Protein AF-A0A8E2ALT9-F1 (afdb_monomer_lite)

Structure (mmCIF, N/CA/C/O backbone):
data_AF-A0A8E2ALT9-F1
#
_entry.id   AF-A0A8E2ALT9-F1
#
loop_
_atom_site.group_PDB
_atom_site.id
_atom_site.type_symbol
_atom_site.label_atom_id
_atom_site.label_alt_id
_atom_site.label_comp_id
_atom_site.label_asym_id
_atom_site.label_entity_id
_atom_site.label_seq_id
_atom_site.pdbx_PDB_ins_code
_atom_site.Cartn_x
_atom_site.Cartn_y
_atom_site.Cartn_z
_atom_site.occupancy
_atom_site.B_iso_or_equiv
_atom_site.auth_seq_id
_atom_site.auth_comp_id
_atom_site.auth_asym_id
_atom_site.auth_atom_id
_atom_site.pdbx_PDB_model_num
ATOM 1 N N . MET A 1 1 ? 56.151 43.108 4.280 1.00 41.22 1 MET A N 1
ATOM 2 C CA . MET A 1 1 ? 55.217 43.007 3.140 1.00 41.22 1 MET A CA 1
ATOM 3 C C . MET A 1 1 ? 54.157 41.984 3.507 1.00 41.22 1 MET A C 1
ATOM 5 O O . MET A 1 1 ? 54.430 40.795 3.450 1.00 41.22 1 MET A O 1
ATOM 9 N N . ALA A 1 2 ? 53.009 42.447 3.998 1.00 33.00 2 ALA A N 1
ATOM 10 C CA . ALA A 1 2 ? 51.859 41.609 4.321 1.00 33.00 2 ALA A CA 1
ATOM 11 C C . ALA A 1 2 ? 50.800 41.861 3.244 1.00 33.00 2 ALA A C 1
ATOM 13 O O . ALA A 1 2 ? 50.409 43.010 3.044 1.00 33.00 2 ALA A O 1
ATOM 14 N N . ALA A 1 3 ? 50.402 40.817 2.519 1.00 34.47 3 ALA A N 1
ATOM 15 C CA . ALA A 1 3 ? 49.336 40.884 1.529 1.00 34.47 3 ALA A CA 1
ATOM 16 C C . ALA A 1 3 ? 48.044 40.353 2.160 1.00 34.47 3 ALA A C 1
ATOM 18 O O . ALA A 1 3 ? 47.955 39.197 2.569 1.00 34.47 3 ALA A O 1
ATOM 19 N N . SER A 1 4 ? 47.076 41.251 2.275 1.00 32.56 4 SER A N 1
ATOM 20 C CA . SER A 1 4 ? 45.709 41.055 2.738 1.00 32.56 4 SER A CA 1
ATOM 21 C C . SER A 1 4 ? 44.858 40.382 1.655 1.00 32.56 4 SER A C 1
ATOM 23 O O . SER A 1 4 ? 44.868 40.795 0.498 1.00 32.56 4 SER A O 1
ATOM 25 N N . VAL A 1 5 ? 44.090 39.360 2.039 1.00 36.91 5 VAL A N 1
ATOM 26 C CA . VAL A 1 5 ? 43.057 38.727 1.201 1.00 36.91 5 VAL A CA 1
ATOM 27 C C . VAL A 1 5 ? 41.689 39.272 1.640 1.00 36.91 5 VAL A C 1
ATOM 29 O O . VAL A 1 5 ? 41.443 39.330 2.847 1.00 36.91 5 VAL A O 1
ATOM 32 N N . PRO A 1 6 ? 40.802 39.702 0.723 1.00 35.81 6 PRO A N 1
ATOM 33 C CA . PRO A 1 6 ? 39.544 40.336 1.095 1.00 35.81 6 PRO A CA 1
ATOM 34 C C . PRO A 1 6 ? 38.447 39.310 1.417 1.00 35.81 6 PRO A C 1
ATOM 36 O O . PRO A 1 6 ? 38.272 38.306 0.729 1.00 35.81 6 PRO A O 1
ATOM 39 N N . HIS A 1 7 ? 37.677 39.617 2.461 1.00 33.03 7 HIS A N 1
ATOM 40 C CA . HIS A 1 7 ? 36.415 38.972 2.819 1.00 33.03 7 HIS A CA 1
ATOM 41 C C . HIS A 1 7 ? 35.358 39.285 1.743 1.00 33.03 7 HIS A C 1
ATOM 43 O O . HIS A 1 7 ? 35.029 40.454 1.548 1.00 33.03 7 HIS A O 1
ATOM 49 N N . SER A 1 8 ? 34.791 38.276 1.068 1.00 34.56 8 SER A N 1
ATOM 50 C CA . SER A 1 8 ? 33.549 38.460 0.301 1.00 34.56 8 SER A CA 1
ATOM 51 C C . SER A 1 8 ? 32.354 38.038 1.151 1.00 34.56 8 SER A C 1
ATOM 53 O O . SER A 1 8 ? 32.210 36.865 1.501 1.00 34.56 8 SER A O 1
ATOM 55 N N . SER A 1 9 ? 31.503 39.001 1.479 1.00 31.52 9 SER A N 1
ATOM 56 C CA . SER A 1 9 ? 30.209 38.798 2.121 1.00 31.52 9 SER A CA 1
ATOM 57 C C . SER A 1 9 ? 29.282 38.003 1.196 1.00 31.52 9 SER A C 1
ATOM 59 O O . SER A 1 9 ? 29.008 38.429 0.077 1.00 31.52 9 SER A O 1
ATOM 61 N N . LEU A 1 10 ? 28.794 36.849 1.652 1.00 32.94 10 LEU A N 1
ATOM 62 C CA . LEU A 1 10 ? 27.664 36.167 1.024 1.00 32.94 10 LEU A CA 1
ATOM 63 C C . LEU A 1 10 ? 26.382 36.875 1.476 1.00 32.94 10 LEU A C 1
ATOM 65 O O . LEU A 1 10 ? 25.996 36.776 2.640 1.00 32.94 10 LEU A O 1
ATOM 69 N N . GLU A 1 11 ? 25.737 37.604 0.567 1.00 32.81 11 GLU A N 1
ATOM 70 C CA . GLU A 1 11 ? 24.374 38.093 0.774 1.00 32.81 11 GLU A CA 1
ATOM 71 C C . GLU A 1 11 ? 23.409 36.904 0.874 1.00 32.81 11 GLU A C 1
ATOM 73 O O . GLU A 1 11 ? 23.300 36.067 -0.027 1.00 32.81 11 GLU A O 1
ATOM 78 N N . VAL A 1 12 ? 22.696 36.833 1.996 1.00 30.42 12 VAL A N 1
ATOM 79 C CA . VAL A 1 12 ? 21.593 35.900 2.215 1.00 30.42 12 VAL A CA 1
ATOM 80 C C . VAL A 1 12 ? 20.399 36.400 1.402 1.00 30.42 12 VAL A C 1
ATOM 82 O O . VAL A 1 12 ? 19.736 37.361 1.782 1.00 30.42 12 VAL A O 1
ATOM 85 N N . SER A 1 13 ? 20.124 35.757 0.266 1.00 33.97 13 SER A N 1
ATOM 86 C CA . SER A 1 13 ? 18.891 35.988 -0.492 1.00 33.97 13 SER A CA 1
ATOM 87 C C . SER A 1 13 ? 17.705 35.444 0.310 1.00 33.97 13 SER A C 1
ATOM 89 O O . SER A 1 13 ? 17.572 34.235 0.513 1.00 33.97 13 SER A O 1
ATOM 91 N N . SER A 1 14 ? 16.870 36.350 0.816 1.00 32.69 14 SER A N 1
ATOM 92 C CA . SER A 1 14 ? 15.629 36.039 1.514 1.00 32.69 14 SER A CA 1
ATOM 93 C C . SER A 1 14 ? 14.589 35.504 0.526 1.00 32.69 14 SER A C 1
ATOM 95 O O . SER A 1 14 ? 14.186 36.180 -0.419 1.00 32.69 14 SER A O 1
ATOM 97 N N . TYR A 1 15 ? 14.125 34.274 0.745 1.00 31.22 15 TYR A N 1
ATOM 98 C CA . TYR A 1 15 ? 12.930 33.771 0.074 1.00 31.22 15 TYR A CA 1
ATOM 99 C C . TYR A 1 15 ? 11.707 34.431 0.718 1.00 31.22 15 TYR A C 1
ATOM 101 O O . TYR A 1 15 ? 11.408 34.187 1.886 1.00 31.22 15 TYR A O 1
ATOM 109 N N . ALA A 1 16 ? 11.020 35.294 -0.029 1.00 41.22 16 ALA A N 1
ATOM 110 C CA . ALA A 1 16 ? 9.746 35.862 0.392 1.00 41.22 16 ALA A CA 1
ATOM 111 C C . ALA A 1 16 ? 8.649 34.780 0.376 1.00 41.22 16 ALA A C 1
ATOM 113 O O . ALA A 1 16 ? 8.494 34.055 -0.609 1.00 41.22 16 ALA A O 1
ATOM 114 N N . SER A 1 17 ? 7.888 34.679 1.467 1.00 38.38 17 SER A N 1
ATOM 115 C CA . SER A 1 17 ? 6.717 33.800 1.572 1.00 38.38 17 SER A CA 1
ATOM 116 C C . SER A 1 17 ? 5.553 34.312 0.709 1.00 38.38 17 SER A C 1
ATOM 118 O O . SER A 1 17 ? 5.355 35.527 0.629 1.00 38.38 17 SER A O 1
ATOM 120 N N . PRO A 1 18 ? 4.751 33.424 0.090 1.00 40.41 18 PRO A N 1
ATOM 121 C CA . PRO A 1 18 ? 3.600 33.828 -0.713 1.00 40.41 18 PRO A CA 1
ATOM 122 C C . PRO A 1 18 ? 2.417 34.302 0.162 1.00 40.41 18 PRO A C 1
ATOM 124 O O . PRO A 1 18 ? 2.274 33.842 1.299 1.00 40.41 18 PRO A O 1
ATOM 127 N N . PRO A 1 19 ? 1.554 35.206 -0.345 1.00 47.12 19 PRO A N 1
ATOM 128 C CA . PRO A 1 19 ? 0.386 35.699 0.385 1.00 47.12 19 PRO A CA 1
ATOM 129 C C . PRO A 1 19 ? -0.727 34.644 0.509 1.00 47.12 19 PRO A C 1
ATOM 131 O O . PRO A 1 19 ? -0.869 33.747 -0.319 1.00 47.12 19 PRO A O 1
ATOM 134 N N . ALA A 1 20 ? -1.528 34.773 1.571 1.00 45.31 20 ALA A N 1
ATOM 135 C CA . ALA A 1 20 ? -2.341 33.709 2.170 1.00 45.31 20 ALA A CA 1
ATOM 136 C C . ALA A 1 20 ? -3.634 33.295 1.434 1.00 45.31 20 ALA A C 1
ATOM 138 O O . ALA A 1 20 ? -4.414 32.525 1.987 1.00 45.31 20 ALA A O 1
ATOM 139 N N . THR A 1 21 ? -3.878 33.735 0.202 1.00 52.97 21 THR A N 1
ATOM 140 C CA . THR A 1 21 ? -5.089 33.345 -0.540 1.00 52.97 21 THR A CA 1
ATOM 141 C C . THR A 1 21 ? -4.842 33.447 -2.037 1.00 52.97 21 THR A C 1
ATOM 143 O O . THR A 1 21 ? -4.893 34.540 -2.593 1.00 52.97 21 THR A O 1
ATOM 146 N N . LEU A 1 22 ? -4.585 32.305 -2.677 1.00 45.16 22 LEU A N 1
ATOM 147 C CA . LEU A 1 22 ? -4.584 32.152 -4.132 1.00 45.16 22 LEU A CA 1
ATOM 148 C C . LEU A 1 22 ? -5.633 31.111 -4.509 1.00 45.16 22 LEU A C 1
ATOM 150 O O . LEU A 1 22 ? -5.756 30.071 -3.857 1.00 45.16 22 LEU A O 1
ATOM 154 N N . THR A 1 23 ? -6.396 31.393 -5.557 1.00 48.31 23 THR A N 1
ATOM 155 C CA . THR A 1 23 ? -7.348 30.432 -6.114 1.00 48.31 23 THR A CA 1
ATOM 156 C C . THR A 1 23 ? -6.614 29.335 -6.896 1.00 48.31 23 THR A C 1
ATOM 158 O O . THR A 1 23 ? -5.457 29.491 -7.292 1.00 48.31 23 THR A O 1
ATOM 161 N N . HIS A 1 24 ? -7.288 28.206 -7.150 1.00 42.25 24 HIS A N 1
ATOM 162 C CA . HIS A 1 24 ? -6.704 27.029 -7.817 1.00 42.25 24 HIS A CA 1
ATOM 163 C C . HIS A 1 24 ? -6.061 27.327 -9.189 1.00 42.25 24 HIS A C 1
ATOM 165 O O . HIS A 1 24 ? -5.172 26.586 -9.607 1.00 42.25 24 HIS A O 1
ATOM 171 N N . SER A 1 25 ? -6.478 28.400 -9.875 1.00 44.06 25 SER A N 1
ATOM 172 C CA . SER A 1 25 ? -5.899 28.822 -11.161 1.00 44.06 25 SER A CA 1
ATOM 173 C C . SER A 1 25 ? -4.620 29.660 -11.010 1.00 44.06 25 SER A C 1
ATOM 175 O O . SER A 1 25 ? -3.673 29.475 -11.770 1.00 44.06 25 SER A O 1
ATOM 177 N N . GLU A 1 26 ? -4.526 30.490 -9.969 1.00 42.84 26 GLU A N 1
ATOM 178 C CA . GLU A 1 26 ? -3.374 31.374 -9.727 1.00 42.84 26 GLU A CA 1
ATOM 179 C C . GLU A 1 26 ? -2.189 30.613 -9.102 1.00 42.84 26 GLU A C 1
ATOM 181 O O . GLU A 1 26 ? -1.024 30.940 -9.335 1.00 42.84 26 GLU A O 1
ATOM 186 N N . ALA A 1 27 ? -2.466 29.527 -8.368 1.00 47.12 27 ALA A N 1
ATOM 187 C CA . ALA A 1 27 ? -1.440 28.620 -7.848 1.00 47.12 27 ALA A CA 1
ATOM 188 C C . ALA A 1 27 ? -0.663 27.899 -8.969 1.00 47.12 27 ALA A C 1
ATOM 190 O O . ALA A 1 27 ? 0.536 27.636 -8.830 1.00 47.12 27 ALA A O 1
ATOM 191 N N . ALA A 1 28 ? -1.325 27.612 -10.096 1.00 45.47 28 ALA A N 1
ATOM 192 C CA . ALA A 1 28 ? -0.692 26.999 -11.259 1.00 45.47 28 ALA A CA 1
ATOM 193 C C . ALA A 1 28 ? 0.262 27.978 -11.962 1.00 45.47 28 ALA A C 1
ATOM 195 O O . ALA A 1 28 ? 1.351 27.589 -12.382 1.00 45.47 28 ALA A O 1
ATOM 196 N N . GLU A 1 29 ? -0.094 29.261 -12.026 1.00 41.78 29 GLU A N 1
ATOM 197 C CA . GLU A 1 29 ? 0.724 30.291 -12.672 1.00 41.78 29 GLU A CA 1
ATOM 198 C C . GLU A 1 29 ? 1.967 30.656 -11.832 1.00 41.78 29 GLU A C 1
ATOM 200 O O . GLU A 1 29 ? 3.070 30.804 -12.368 1.00 41.78 29 GLU A O 1
ATOM 205 N N . TYR A 1 30 ? 1.852 30.660 -10.496 1.00 44.12 30 TYR A N 1
ATOM 206 C CA . TYR A 1 30 ? 2.996 30.854 -9.590 1.00 44.12 30 TYR A CA 1
ATOM 207 C C . TYR A 1 30 ? 4.016 29.697 -9.652 1.00 44.12 30 TYR A C 1
ATOM 209 O O . TYR A 1 30 ? 5.235 29.908 -9.584 1.00 44.12 30 TYR A O 1
ATOM 217 N N . ALA A 1 31 ? 3.542 28.462 -9.847 1.00 41.78 31 ALA A N 1
ATOM 218 C CA . ALA A 1 31 ? 4.396 27.287 -10.046 1.00 41.78 31 ALA A CA 1
ATOM 219 C C . ALA A 1 31 ? 5.164 27.328 -11.383 1.00 41.78 31 ALA A C 1
ATOM 221 O O . ALA A 1 31 ? 6.274 26.798 -11.482 1.00 41.78 31 ALA A O 1
ATOM 222 N N . VAL A 1 32 ? 4.611 27.997 -12.401 1.00 44.94 32 VAL A N 1
ATOM 223 C CA . VAL A 1 32 ? 5.282 28.222 -13.691 1.00 44.94 32 VAL A CA 1
ATOM 224 C C . VAL A 1 32 ? 6.322 29.342 -13.579 1.00 44.94 32 VAL A C 1
ATOM 226 O O . VAL A 1 32 ? 7.428 29.205 -14.105 1.00 44.94 32 VAL A O 1
ATOM 229 N N . TYR A 1 33 ? 6.020 30.423 -12.851 1.00 34.41 33 TYR A N 1
ATOM 230 C CA . TYR A 1 33 ? 6.918 31.580 -12.739 1.00 34.41 33 TYR A CA 1
ATOM 231 C C . TYR A 1 33 ? 8.142 31.321 -11.840 1.00 34.41 33 TYR A C 1
ATOM 233 O O . TYR A 1 33 ? 9.240 31.804 -12.126 1.00 34.41 33 TYR A O 1
ATOM 241 N N . SER A 1 34 ? 7.996 30.502 -10.792 1.00 38.69 34 SER A N 1
ATOM 242 C CA . SER A 1 34 ? 9.096 30.151 -9.873 1.00 38.69 34 SER A CA 1
ATOM 243 C C . SER A 1 34 ? 10.101 29.137 -10.448 1.00 38.69 34 SER A C 1
ATOM 245 O O . SER A 1 34 ? 11.205 28.997 -9.923 1.00 38.69 34 SER A O 1
ATOM 247 N N . ASN A 1 35 ? 9.779 28.494 -11.578 1.00 40.34 35 ASN A N 1
ATOM 248 C CA . ASN A 1 35 ? 10.607 27.478 -12.237 1.00 40.34 35 ASN A CA 1
ATOM 249 C C . ASN A 1 35 ? 11.425 28.005 -13.431 1.00 40.34 35 ASN A C 1
ATOM 251 O O . ASN A 1 35 ? 11.724 27.271 -14.379 1.00 40.34 35 ASN A O 1
ATOM 255 N N . ARG A 1 36 ? 11.880 29.265 -13.389 1.00 37.91 36 ARG A N 1
ATOM 256 C CA . ARG A 1 36 ? 12.958 29.726 -14.283 1.00 37.91 36 ARG A CA 1
ATOM 257 C C . ARG A 1 36 ? 14.291 29.107 -13.856 1.00 37.91 36 ARG A C 1
ATOM 259 O O . ARG A 1 36 ? 15.108 29.704 -13.161 1.00 37.91 36 ARG A O 1
ATOM 266 N N . SER A 1 37 ? 14.491 27.871 -14.298 1.00 41.62 37 SER A N 1
ATOM 267 C CA . SER A 1 37 ? 15.721 27.108 -14.131 1.00 41.62 37 SER A CA 1
ATOM 268 C C . SER A 1 37 ? 16.910 27.862 -14.740 1.00 41.62 37 SER A C 1
ATOM 270 O O . SER A 1 37 ? 16.873 28.290 -15.897 1.00 41.62 37 SER A O 1
ATOM 272 N N . ARG A 1 38 ? 17.988 28.021 -13.962 1.00 43.88 38 ARG A N 1
ATOM 273 C CA . ARG A 1 38 ? 19.289 28.475 -14.471 1.00 43.88 38 ARG A CA 1
ATOM 274 C C . ARG A 1 38 ? 19.736 27.502 -15.566 1.00 43.88 38 ARG A C 1
ATOM 276 O O . ARG A 1 38 ? 19.905 26.313 -15.298 1.00 43.88 38 ARG A O 1
ATOM 283 N N . LYS A 1 39 ? 19.929 28.000 -16.794 1.00 37.50 39 LYS A N 1
ATOM 284 C CA . LYS A 1 39 ? 20.471 27.221 -17.919 1.00 37.50 39 LYS A CA 1
ATOM 285 C C . LYS A 1 39 ? 21.798 26.579 -17.493 1.00 37.50 39 LYS A C 1
ATOM 287 O O . LYS A 1 39 ? 22.777 27.285 -17.265 1.00 37.50 39 LYS A O 1
ATOM 292 N N . ARG A 1 40 ? 21.827 25.248 -17.371 1.00 42.72 40 ARG A N 1
ATOM 293 C CA . ARG A 1 40 ? 23.075 24.485 -17.218 1.00 42.72 40 ARG A CA 1
ATOM 294 C C . ARG A 1 40 ? 23.895 24.591 -18.514 1.00 42.72 40 ARG A C 1
ATOM 296 O O . ARG A 1 40 ? 23.287 24.576 -19.588 1.00 42.72 40 ARG A O 1
ATOM 303 N N . PRO A 1 41 ? 25.237 24.684 -18.449 1.00 35.59 41 PRO A N 1
ATOM 304 C CA . PRO A 1 41 ? 26.068 24.663 -19.645 1.00 35.59 41 PRO A CA 1
ATOM 305 C C . PRO A 1 41 ? 25.859 23.349 -20.399 1.00 35.59 41 PRO A C 1
ATOM 307 O O . PRO A 1 41 ? 25.776 22.280 -19.792 1.00 35.59 41 PRO A O 1
ATOM 310 N N . ARG A 1 42 ? 25.749 23.446 -21.724 1.00 40.41 42 ARG A N 1
ATOM 311 C CA . ARG A 1 42 ? 25.628 22.315 -22.645 1.00 40.41 42 ARG A CA 1
ATOM 312 C C . ARG A 1 42 ? 26.886 21.451 -22.521 1.00 40.41 42 ARG A C 1
ATOM 314 O O . ARG A 1 42 ? 27.962 21.907 -22.885 1.00 40.41 42 ARG A O 1
ATOM 321 N N . SER A 1 43 ? 26.756 20.234 -21.995 1.00 44.47 43 SER A N 1
ATOM 322 C CA . SER A 1 43 ? 27.836 19.246 -22.029 1.00 44.47 43 SER A CA 1
ATOM 323 C C . SER A 1 43 ? 28.092 18.833 -23.477 1.00 44.47 43 SER A C 1
ATOM 325 O O . SER A 1 43 ? 27.141 18.559 -24.215 1.00 44.47 43 SER A O 1
ATOM 327 N N . GLU A 1 44 ? 29.362 18.820 -23.874 1.00 39.56 44 GLU A N 1
ATOM 328 C CA . GLU A 1 44 ? 29.818 18.403 -25.198 1.00 39.56 44 GLU A CA 1
ATOM 329 C C . GLU A 1 44 ? 29.286 17.009 -25.553 1.00 39.5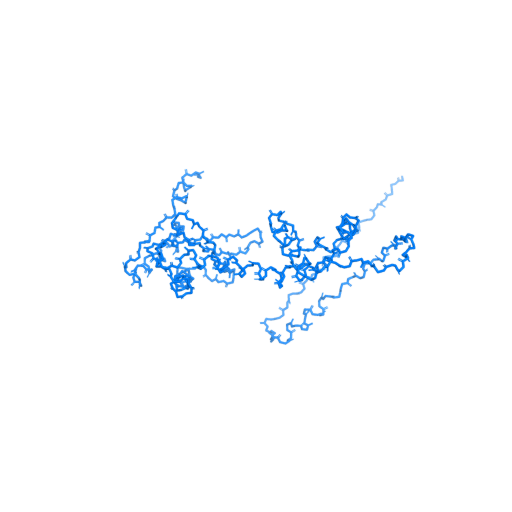6 44 GLU A C 1
ATOM 331 O O . GLU A 1 44 ? 29.303 16.073 -24.752 1.00 39.56 44 GLU A O 1
ATOM 336 N N . SER A 1 45 ? 28.752 16.897 -26.765 1.00 41.81 45 SER A N 1
ATOM 337 C CA . SER A 1 45 ? 28.201 15.667 -27.315 1.00 41.81 45 SER A CA 1
ATOM 338 C C . SER A 1 45 ? 29.323 14.681 -27.625 1.00 41.81 45 SER A C 1
ATOM 340 O O . SER A 1 45 ? 30.129 14.924 -28.524 1.00 41.81 45 SER A O 1
ATOM 342 N N . PHE A 1 46 ? 29.332 13.545 -26.931 1.00 37.19 46 PHE A 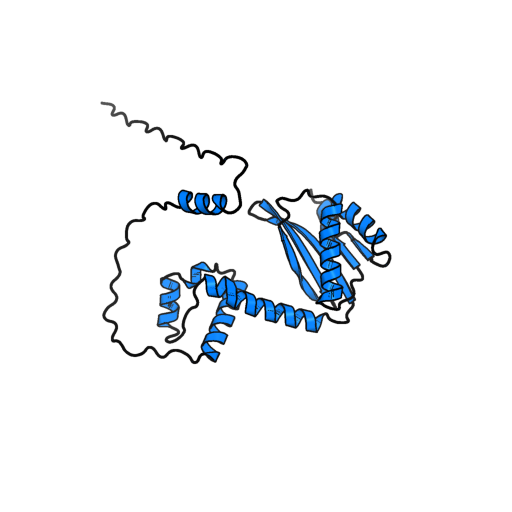N 1
ATOM 343 C CA . PHE A 1 46 ? 30.112 12.383 -27.336 1.00 37.19 46 PHE A CA 1
ATOM 344 C C . PHE A 1 46 ? 29.527 11.856 -28.655 1.00 37.19 46 PHE A C 1
ATOM 346 O O . PHE A 1 46 ? 28.395 11.374 -28.692 1.00 37.19 46 PHE A O 1
ATOM 353 N N . SER A 1 47 ? 30.256 12.025 -29.755 1.00 41.28 47 SER A N 1
ATOM 354 C CA . SER A 1 47 ? 29.845 11.551 -31.077 1.00 41.28 47 SER A CA 1
ATOM 355 C C . SER A 1 47 ? 30.216 10.074 -31.213 1.00 41.28 47 SER A C 1
ATOM 357 O O . SER A 1 47 ? 31.387 9.722 -31.326 1.00 41.28 47 SER A O 1
ATOM 359 N N . SER A 1 48 ? 29.207 9.201 -31.174 1.00 41.66 48 SER A N 1
ATOM 360 C CA . SER A 1 48 ? 29.371 7.784 -31.514 1.00 41.66 48 SER A CA 1
ATOM 361 C C . SER A 1 48 ? 29.543 7.625 -33.036 1.00 41.66 48 SER A C 1
ATOM 363 O O . SER A 1 48 ? 28.876 8.341 -33.789 1.00 41.66 48 SER A O 1
ATOM 365 N N . PRO A 1 49 ? 30.407 6.719 -33.531 1.00 47.81 49 PRO A N 1
ATOM 366 C CA . PRO A 1 49 ? 30.595 6.519 -34.964 1.00 47.81 49 PRO A CA 1
ATOM 367 C C . PRO A 1 49 ? 29.363 5.871 -35.618 1.00 47.81 49 PRO A C 1
ATOM 369 O O . PRO A 1 49 ? 29.024 4.738 -35.300 1.00 47.81 49 PRO A O 1
ATOM 372 N N . ARG A 1 50 ? 28.760 6.611 -36.560 1.00 43.25 50 ARG A N 1
ATOM 373 C CA . ARG A 1 50 ? 27.906 6.188 -37.692 1.00 43.25 50 ARG A CA 1
ATOM 374 C C . ARG A 1 50 ? 26.884 5.077 -37.404 1.00 43.25 50 ARG A C 1
ATOM 376 O O . ARG A 1 50 ? 27.157 3.901 -37.630 1.00 43.25 50 ARG A O 1
ATOM 383 N N . ASP A 1 51 ? 25.668 5.504 -37.068 1.00 41.25 51 ASP A N 1
ATOM 384 C CA . ASP A 1 51 ? 24.449 4.730 -37.299 1.00 41.25 51 ASP A CA 1
ATOM 385 C C . ASP A 1 51 ? 24.313 4.442 -38.801 1.00 41.25 51 ASP A C 1
ATOM 387 O O . ASP A 1 51 ? 24.082 5.331 -39.621 1.00 41.25 51 ASP A O 1
ATOM 391 N N . THR A 1 52 ? 24.493 3.184 -39.183 1.00 44.62 52 THR A N 1
ATOM 392 C CA . THR A 1 52 ? 23.825 2.648 -40.365 1.00 44.62 52 THR A CA 1
ATOM 393 C C . THR A 1 52 ? 22.357 2.448 -39.996 1.00 44.62 52 THR A C 1
ATOM 395 O O . THR A 1 52 ? 22.087 1.665 -39.085 1.00 44.62 52 THR A O 1
ATOM 398 N N . ASP A 1 53 ? 21.440 3.131 -40.694 1.00 48.41 53 ASP A N 1
ATOM 399 C CA . ASP A 1 53 ? 19.973 2.976 -40.629 1.00 48.41 53 ASP A CA 1
ATOM 400 C C . ASP A 1 53 ? 19.529 1.559 -41.054 1.00 48.41 53 ASP A C 1
ATOM 402 O O . ASP A 1 53 ? 18.876 1.344 -42.076 1.00 48.41 53 ASP A O 1
ATOM 406 N N . LEU A 1 54 ? 19.914 0.547 -40.281 1.00 47.41 54 LEU A N 1
ATOM 407 C CA . LEU A 1 54 ? 19.289 -0.765 -40.326 1.00 47.41 54 LEU A CA 1
ATOM 408 C C . LEU A 1 54 ? 18.107 -0.731 -39.351 1.00 47.41 54 LEU A C 1
ATOM 410 O O . LEU A 1 54 ? 18.299 -0.297 -38.212 1.00 47.41 54 LEU A O 1
ATOM 414 N N . PRO A 1 55 ? 16.898 -1.177 -39.751 1.00 52.66 55 PRO A N 1
ATOM 415 C CA . PRO A 1 55 ? 15.770 -1.290 -38.838 1.00 52.66 55 PRO A CA 1
ATOM 416 C C . PRO A 1 55 ? 16.200 -2.119 -37.627 1.00 52.66 55 PRO A C 1
ATOM 418 O O . PRO A 1 55 ? 16.451 -3.319 -37.742 1.00 52.66 55 PRO A O 1
ATOM 421 N N . GLN A 1 56 ? 16.337 -1.469 -36.472 1.00 62.12 56 GLN A N 1
ATOM 422 C CA . GLN A 1 56 ? 16.568 -2.171 -35.217 1.00 62.12 56 GLN A CA 1
ATOM 423 C C . GLN A 1 56 ? 15.366 -3.101 -35.006 1.00 62.12 56 GLN A C 1
ATOM 425 O O . GLN A 1 56 ? 14.230 -2.619 -35.043 1.00 62.12 56 GLN A O 1
ATOM 430 N N . PRO A 1 57 ? 15.570 -4.419 -34.843 1.00 69.62 57 PRO A N 1
ATOM 431 C CA . PRO A 1 57 ? 14.463 -5.352 -34.701 1.00 69.62 57 PRO A CA 1
ATOM 432 C C . PRO A 1 57 ? 13.705 -5.030 -33.413 1.00 69.62 57 PRO A C 1
ATOM 434 O O . PRO A 1 57 ? 14.192 -5.309 -32.327 1.00 69.62 57 PRO A O 1
ATOM 437 N N . SER A 1 58 ? 12.527 -4.418 -33.515 1.00 82.69 58 SER A N 1
ATOM 438 C CA . SER A 1 58 ? 11.664 -4.169 -32.361 1.00 82.69 58 SER A CA 1
ATOM 439 C C . SER A 1 58 ? 11.042 -5.478 -31.889 1.00 82.69 58 SER A C 1
ATOM 441 O O . SER A 1 58 ? 10.554 -6.259 -32.712 1.00 82.69 58 SER A O 1
ATOM 443 N N . TRP A 1 59 ? 11.023 -5.716 -30.579 1.00 91.44 59 TRP A N 1
ATOM 444 C CA . TRP A 1 59 ? 10.351 -6.892 -30.030 1.00 91.44 59 TRP A CA 1
ATOM 445 C C . TRP A 1 59 ? 8.847 -6.886 -30.348 1.00 91.44 59 TRP A C 1
ATOM 447 O O . TRP A 1 59 ? 8.242 -5.813 -30.441 1.00 91.44 59 TRP A O 1
ATOM 457 N N . PRO A 1 60 ? 8.212 -8.065 -30.496 1.00 94.19 60 PRO A N 1
ATOM 458 C CA . PRO A 1 60 ? 6.761 -8.152 -30.611 1.00 94.19 60 PRO A CA 1
ATOM 459 C C . PRO A 1 60 ? 6.068 -7.487 -29.417 1.00 94.19 60 PRO A C 1
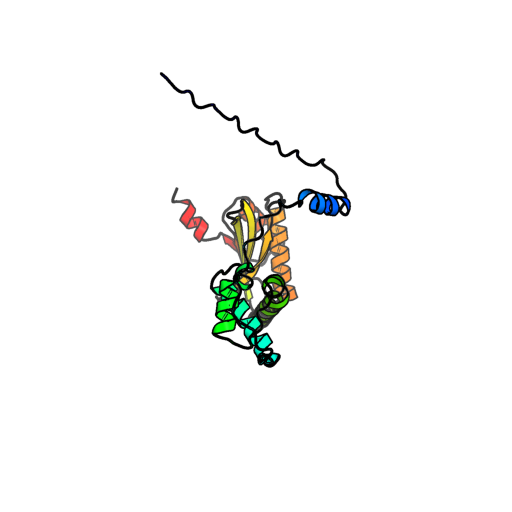ATOM 461 O O . PRO A 1 60 ? 6.541 -7.608 -28.287 1.00 94.19 60 PRO A O 1
ATOM 464 N N . ASN A 1 61 ? 4.912 -6.857 -29.647 1.00 92.94 61 ASN A N 1
ATOM 465 C CA . ASN A 1 61 ? 4.206 -6.077 -28.620 1.00 92.94 61 ASN A CA 1
ATOM 466 C C . ASN A 1 61 ? 3.985 -6.845 -27.306 1.00 92.94 61 ASN A C 1
ATOM 468 O O . ASN A 1 61 ? 4.231 -6.289 -26.243 1.00 92.94 61 ASN A O 1
ATOM 472 N N . GLY A 1 62 ? 3.596 -8.125 -27.362 1.00 95.38 62 GLY A N 1
ATOM 473 C CA . GLY A 1 62 ? 3.386 -8.929 -26.150 1.00 95.38 62 GLY A CA 1
ATOM 474 C C . GLY A 1 62 ? 4.658 -9.099 -25.310 1.00 95.38 62 GLY A C 1
ATOM 475 O O . GLY A 1 62 ? 4.629 -8.893 -24.101 1.00 95.38 62 GLY A O 1
ATOM 476 N N . ILE A 1 63 ? 5.793 -9.374 -25.959 1.00 95.81 63 ILE A N 1
ATOM 477 C CA . ILE A 1 63 ? 7.101 -9.488 -25.292 1.00 95.81 63 ILE A CA 1
ATOM 478 C C . ILE A 1 63 ? 7.552 -8.125 -24.754 1.00 95.81 63 ILE A C 1
ATOM 480 O O . ILE A 1 63 ? 8.134 -8.029 -23.677 1.00 95.81 63 ILE A O 1
ATOM 484 N N . GLN A 1 64 ? 7.257 -7.049 -25.483 1.00 95.94 64 GLN A N 1
ATOM 485 C CA . GLN A 1 64 ? 7.577 -5.68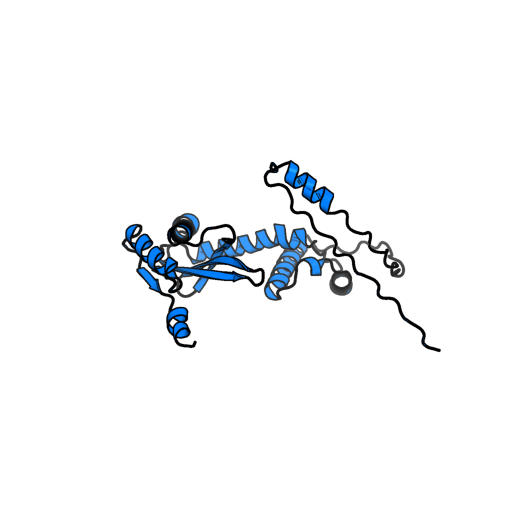7 -25.072 1.00 95.94 64 GLN A CA 1
ATOM 486 C C . GLN A 1 64 ? 6.777 -5.238 -23.835 1.00 95.94 64 GLN A C 1
ATOM 488 O O . GLN A 1 64 ? 7.313 -4.530 -22.978 1.00 95.94 64 GLN A O 1
ATOM 493 N N . GLU A 1 65 ? 5.510 -5.638 -23.728 1.00 96.69 65 GLU A N 1
ATOM 494 C CA . GLU A 1 65 ? 4.664 -5.387 -22.557 1.00 96.69 65 GLU A CA 1
ATOM 495 C C . GLU A 1 65 ? 5.113 -6.208 -21.344 1.00 96.69 65 GLU A C 1
ATOM 497 O O . GLU A 1 65 ? 5.220 -5.657 -20.246 1.00 96.69 65 GLU A O 1
ATOM 502 N N . GLU A 1 66 ? 5.434 -7.489 -21.543 1.00 97.56 66 GLU A N 1
ATOM 503 C CA . GLU A 1 66 ? 5.969 -8.369 -20.499 1.00 97.56 66 GLU A CA 1
ATOM 504 C C . GLU A 1 66 ? 7.293 -7.831 -19.945 1.00 97.56 66 GLU A C 1
ATOM 506 O O . GLU A 1 66 ? 7.430 -7.638 -18.737 1.00 97.56 66 GLU A O 1
ATOM 511 N N . PHE A 1 67 ? 8.216 -7.445 -20.829 1.00 97.31 67 PHE A N 1
ATOM 512 C CA . PHE A 1 67 ? 9.472 -6.807 -20.448 1.00 97.31 67 PHE A CA 1
ATOM 513 C C . PHE A 1 67 ? 9.260 -5.535 -19.622 1.00 97.31 67 PHE A C 1
ATOM 515 O O . PHE A 1 67 ? 9.942 -5.318 -18.621 1.00 97.31 67 PHE A O 1
ATOM 522 N N . ALA A 1 68 ? 8.320 -4.679 -20.025 1.00 97.56 68 ALA A N 1
ATOM 523 C CA . ALA A 1 68 ? 8.048 -3.437 -19.314 1.00 97.56 68 ALA A CA 1
ATOM 524 C C . ALA A 1 68 ? 7.471 -3.694 -17.908 1.00 97.56 68 ALA A C 1
ATOM 526 O O . ALA A 1 68 ? 7.835 -2.993 -16.959 1.00 97.56 68 ALA A O 1
ATOM 527 N N . ALA A 1 69 ? 6.615 -4.711 -17.765 1.00 98.38 69 ALA A N 1
ATOM 528 C CA . ALA A 1 69 ? 6.095 -5.157 -16.476 1.00 98.38 69 ALA A CA 1
ATOM 529 C C . ALA A 1 69 ? 7.208 -5.725 -15.578 1.00 98.38 69 ALA A C 1
ATOM 531 O O . ALA A 1 69 ? 7.326 -5.323 -14.420 1.00 98.38 69 ALA A O 1
ATOM 532 N N . ASP A 1 70 ? 8.070 -6.591 -16.110 1.00 98.19 70 ASP A N 1
ATOM 533 C CA . ASP A 1 70 ? 9.192 -7.168 -15.361 1.00 98.19 70 ASP A CA 1
ATOM 534 C C . ASP A 1 70 ? 10.220 -6.120 -14.949 1.00 98.19 70 ASP A C 1
ATOM 536 O O . ASP A 1 70 ? 10.697 -6.125 -13.812 1.00 98.19 70 ASP A O 1
ATOM 540 N N . LEU A 1 71 ? 10.507 -5.159 -15.826 1.00 97.81 71 LEU A N 1
ATOM 541 C CA . LEU A 1 71 ? 11.360 -4.025 -15.498 1.00 97.81 71 LEU A CA 1
ATOM 542 C C . LEU A 1 71 ? 10.764 -3.198 -14.348 1.00 97.81 71 LEU A C 1
ATOM 544 O O . LEU A 1 71 ? 11.497 -2.786 -13.451 1.00 97.81 71 LEU A O 1
ATOM 548 N N . CYS A 1 72 ? 9.444 -2.985 -14.336 1.00 98.50 72 CYS A N 1
ATOM 549 C CA . CYS A 1 72 ? 8.757 -2.301 -13.237 1.00 98.50 72 CYS A CA 1
ATOM 550 C C . CYS A 1 72 ? 8.926 -3.059 -11.914 1.00 98.50 72 CYS A C 1
ATOM 552 O O . CYS A 1 72 ? 9.365 -2.475 -10.922 1.00 98.50 72 CYS A O 1
ATOM 554 N N . ARG A 1 73 ? 8.666 -4.374 -11.913 1.00 98.31 73 ARG A N 1
ATOM 555 C CA . ARG A 1 73 ? 8.840 -5.240 -10.734 1.00 98.31 73 ARG A CA 1
ATOM 556 C C . ARG A 1 73 ? 10.275 -5.217 -10.224 1.00 98.31 73 ARG A C 1
ATOM 558 O O . ARG A 1 73 ? 10.483 -5.095 -9.020 1.00 98.31 73 ARG A O 1
ATOM 565 N N . LEU A 1 74 ? 11.256 -5.274 -11.124 1.00 97.81 74 LEU A N 1
ATOM 566 C CA . LEU A 1 74 ? 12.672 -5.192 -10.777 1.00 97.81 74 LEU A CA 1
ATOM 567 C C . LEU A 1 74 ? 13.013 -3.852 -10.115 1.00 97.81 74 LEU A C 1
ATOM 569 O O . LEU A 1 74 ? 13.696 -3.830 -9.093 1.00 97.81 74 LEU A O 1
ATOM 573 N N . PHE A 1 75 ? 12.516 -2.736 -10.658 1.00 97.94 75 PHE A N 1
ATOM 574 C CA . PHE A 1 75 ? 12.747 -1.415 -10.071 1.00 97.94 75 PHE A CA 1
ATOM 575 C C . PHE A 1 75 ? 12.178 -1.318 -8.654 1.00 97.94 75 PHE A C 1
ATOM 577 O O . PHE A 1 75 ? 12.859 -0.811 -7.765 1.00 97.94 75 PHE A O 1
ATOM 584 N N . ILE A 1 76 ? 10.975 -1.849 -8.428 1.00 96.94 76 ILE A N 1
ATOM 585 C CA . ILE A 1 76 ? 10.357 -1.901 -7.097 1.00 96.94 76 ILE A CA 1
ATOM 586 C C . ILE A 1 76 ? 11.193 -2.778 -6.159 1.00 96.94 76 ILE A C 1
ATOM 588 O O . ILE A 1 76 ? 11.592 -2.326 -5.088 1.00 96.94 76 ILE A O 1
ATOM 592 N N . ALA A 1 77 ? 11.497 -4.010 -6.573 1.00 97.31 77 ALA A N 1
ATOM 593 C CA . ALA A 1 77 ? 12.203 -4.995 -5.755 1.00 97.31 77 ALA A CA 1
ATOM 594 C C . ALA A 1 77 ? 13.609 -4.530 -5.348 1.00 97.31 77 ALA A C 1
ATOM 596 O O . ALA A 1 77 ? 14.068 -4.821 -4.246 1.00 97.31 77 ALA A O 1
ATOM 597 N N . CYS A 1 78 ? 14.285 -3.783 -6.222 1.00 97.75 78 CYS A N 1
ATOM 598 C CA . CYS A 1 78 ? 15.625 -3.261 -5.976 1.00 97.75 78 CYS A CA 1
ATOM 599 C C . CYS A 1 78 ? 15.639 -1.816 -5.452 1.00 97.75 78 CYS A C 1
ATOM 601 O O . CYS A 1 78 ? 16.719 -1.239 -5.328 1.00 97.75 78 CYS A O 1
ATOM 603 N N . ASN A 1 79 ? 14.476 -1.219 -5.157 1.00 96.25 79 ASN A N 1
ATOM 604 C CA . ASN A 1 79 ? 14.348 0.181 -4.736 1.00 96.25 79 ASN A CA 1
ATOM 605 C C . ASN A 1 79 ? 15.084 1.161 -5.681 1.00 96.25 79 ASN A C 1
ATOM 607 O O . ASN A 1 79 ? 15.774 2.092 -5.256 1.00 96.25 79 ASN A O 1
ATOM 611 N N . ILE A 1 80 ? 14.973 0.920 -6.989 1.00 97.19 80 ILE A N 1
ATOM 612 C CA . ILE A 1 80 ? 15.587 1.746 -8.027 1.00 97.19 80 ILE A CA 1
ATOM 613 C C . ILE A 1 80 ? 14.662 2.924 -8.314 1.00 97.19 80 ILE A C 1
ATOM 615 O O . ILE A 1 80 ? 13.503 2.763 -8.693 1.00 97.19 80 ILE A O 1
ATOM 619 N N . ALA A 1 81 ? 15.193 4.136 -8.185 1.00 96.44 81 ALA A N 1
ATOM 620 C CA . ALA A 1 81 ? 14.439 5.342 -8.486 1.00 96.44 81 ALA A CA 1
ATOM 621 C C . ALA A 1 81 ? 14.036 5.399 -9.972 1.00 96.44 81 ALA A C 1
ATOM 623 O O . ALA A 1 81 ? 14.860 5.174 -10.857 1.00 96.44 81 ALA A O 1
ATOM 624 N N . TRP A 1 82 ? 12.793 5.801 -10.259 1.00 97.19 82 TRP A N 1
ATOM 625 C CA . TRP A 1 82 ? 12.230 5.805 -11.619 1.00 97.19 82 TRP A CA 1
ATOM 626 C C . TRP A 1 82 ? 13.060 6.575 -12.646 1.00 97.19 82 TRP A C 1
ATOM 628 O O . TRP A 1 82 ? 13.093 6.202 -13.813 1.00 97.19 82 TRP A O 1
ATOM 638 N N . TRP A 1 83 ? 13.760 7.638 -12.233 1.00 97.00 83 TRP A N 1
ATOM 639 C CA . TRP A 1 83 ? 14.618 8.415 -13.132 1.00 97.00 83 TRP A CA 1
ATOM 640 C C . TRP A 1 83 ? 15.784 7.596 -13.710 1.00 97.00 83 TRP A C 1
ATOM 642 O O . TRP A 1 83 ? 16.288 7.947 -14.776 1.00 97.00 83 TRP A O 1
ATOM 652 N N . ALA A 1 84 ? 16.195 6.506 -13.051 1.00 97.56 84 ALA A N 1
ATOM 653 C CA . ALA A 1 84 ? 17.319 5.677 -13.477 1.00 97.56 84 ALA A CA 1
ATOM 654 C C . ALA A 1 84 ? 17.092 5.036 -14.855 1.00 97.56 84 ALA A C 1
ATOM 656 O O . ALA A 1 84 ? 18.048 4.916 -15.618 1.00 97.56 84 ALA A O 1
ATOM 657 N N . VAL A 1 85 ? 15.840 4.717 -15.220 1.00 97.25 85 VAL A N 1
ATOM 658 C CA . VAL A 1 85 ? 15.504 4.134 -16.537 1.00 97.25 85 VAL A CA 1
ATOM 659 C C . VAL A 1 85 ? 15.859 5.070 -17.699 1.00 97.25 85 VAL A C 1
ATOM 661 O O . VAL A 1 85 ? 16.078 4.633 -18.828 1.00 97.25 85 VAL A O 1
ATOM 664 N N . GLU A 1 86 ? 15.953 6.374 -17.426 1.00 97.00 86 GLU A N 1
ATOM 665 C CA . GLU A 1 86 ? 16.283 7.393 -18.420 1.00 97.00 86 GLU A CA 1
ATOM 666 C C . GLU A 1 86 ? 17.759 7.790 -18.412 1.00 97.00 86 GLU A C 1
ATOM 668 O O . GLU A 1 86 ? 18.192 8.559 -19.275 1.00 97.00 86 GLU A O 1
ATOM 673 N N . HIS A 1 87 ? 18.540 7.265 -17.465 1.00 97.56 87 HIS A N 1
ATOM 674 C CA . HIS A 1 87 ? 19.950 7.587 -17.351 1.00 97.56 87 HIS A CA 1
ATOM 675 C C . HIS A 1 87 ? 20.723 7.104 -18.593 1.00 97.56 87 HIS A C 1
ATOM 677 O O . HIS A 1 87 ? 20.546 5.953 -19.001 1.00 97.56 87 HIS A O 1
ATOM 683 N N . PRO A 1 88 ? 21.619 7.917 -19.189 1.00 97.38 88 PRO A N 1
ATOM 684 C CA . PRO A 1 88 ? 22.301 7.551 -20.432 1.00 97.38 88 PRO A CA 1
ATOM 685 C C . PRO A 1 88 ? 23.067 6.226 -20.364 1.00 97.38 88 PRO A C 1
ATOM 687 O O . PRO A 1 88 ? 22.940 5.411 -21.272 1.00 97.38 88 PRO A O 1
ATOM 690 N N . PHE A 1 89 ? 23.799 5.956 -19.275 1.00 97.38 89 PHE A N 1
ATOM 691 C CA . PHE A 1 89 ? 24.501 4.671 -19.121 1.00 97.38 89 PHE A CA 1
ATOM 692 C C . PHE A 1 89 ? 23.545 3.487 -18.953 1.00 97.38 89 PHE A C 1
ATOM 694 O O . PHE A 1 89 ? 23.859 2.392 -19.410 1.00 97.38 89 PHE A O 1
ATOM 701 N N . PHE A 1 90 ? 22.376 3.706 -18.345 1.00 95.69 90 PHE A N 1
ATOM 702 C CA . PHE A 1 90 ? 21.357 2.668 -18.213 1.00 95.69 90 PHE A CA 1
ATOM 703 C C . PHE A 1 90 ? 20.777 2.339 -19.592 1.00 95.69 90 PHE A C 1
ATOM 705 O O . PHE A 1 90 ? 20.807 1.192 -20.021 1.00 95.69 90 PHE A O 1
ATOM 712 N N . ARG A 1 91 ? 20.370 3.358 -20.359 1.00 95.31 91 ARG A N 1
ATOM 713 C CA . ARG A 1 91 ? 19.897 3.177 -21.740 1.00 95.31 91 ARG A CA 1
ATOM 714 C C . ARG A 1 91 ? 20.945 2.534 -22.643 1.00 95.31 91 ARG A C 1
ATOM 716 O O . ARG A 1 91 ? 20.613 1.622 -23.392 1.00 95.31 91 ARG A O 1
ATOM 723 N N . TYR A 1 92 ? 22.203 2.957 -22.529 1.00 95.69 92 TYR A N 1
ATOM 724 C CA . TYR A 1 92 ? 23.308 2.353 -23.267 1.00 95.69 92 TYR A CA 1
ATOM 725 C C . TYR A 1 92 ? 23.465 0.865 -22.929 1.00 95.69 92 TYR A C 1
ATOM 727 O O . TYR A 1 92 ? 23.536 0.042 -23.839 1.00 95.69 92 TYR A O 1
ATOM 735 N N . PHE A 1 93 ? 23.449 0.502 -21.640 1.00 96.38 93 PHE A N 1
ATOM 736 C CA . PHE A 1 93 ? 23.536 -0.891 -21.200 1.00 96.38 93 PHE A CA 1
ATOM 737 C C . PHE A 1 93 ? 22.456 -1.766 -21.851 1.00 96.38 93 PHE A C 1
ATOM 739 O O . PHE A 1 93 ? 22.781 -2.793 -22.444 1.00 96.38 93 PHE A O 1
ATOM 746 N N . PHE A 1 94 ? 21.193 -1.332 -21.813 1.00 95.06 94 PHE A N 1
ATOM 747 C CA . PHE A 1 94 ? 20.091 -2.069 -22.437 1.00 95.06 94 PHE A CA 1
ATOM 748 C C . PHE A 1 94 ? 20.217 -2.106 -23.960 1.00 95.06 94 PHE A C 1
ATOM 750 O O . PHE A 1 94 ? 20.082 -3.174 -24.539 1.00 95.06 94 PHE A O 1
ATOM 757 N N . SER A 1 95 ? 20.574 -0.995 -24.612 1.00 92.69 95 SER A N 1
ATOM 758 C CA . SER A 1 95 ? 20.775 -0.985 -26.069 1.00 92.69 95 SER A CA 1
ATOM 759 C C . SER A 1 95 ? 21.881 -1.944 -26.529 1.00 92.69 95 SER A C 1
ATOM 761 O O . SER A 1 95 ? 21.790 -2.518 -27.611 1.00 92.69 95 SER A O 1
ATOM 763 N N . LYS A 1 96 ? 22.913 -2.147 -25.697 1.00 95.31 96 LYS A N 1
ATOM 764 C CA . LYS A 1 96 ? 24.043 -3.033 -25.991 1.00 95.31 96 LYS A CA 1
ATOM 765 C C . LYS A 1 96 ? 23.706 -4.508 -25.780 1.00 95.31 96 LYS A C 1
ATOM 767 O O . LYS A 1 96 ? 24.115 -5.336 -26.586 1.00 95.31 96 LYS A O 1
ATOM 772 N N . TRP A 1 97 ? 23.031 -4.839 -24.680 1.00 95.50 97 TRP A N 1
ATOM 773 C CA . TRP A 1 97 ? 22.826 -6.230 -24.255 1.00 95.50 97 TRP A CA 1
ATOM 774 C C . TRP A 1 97 ? 21.435 -6.786 -24.577 1.00 95.50 97 TRP A C 1
ATOM 776 O O . TRP A 1 97 ? 21.265 -8.000 -24.616 1.00 95.50 97 TRP A O 1
ATOM 786 N N . LEU A 1 98 ? 20.456 -5.918 -24.827 1.00 93.56 98 LEU A N 1
ATOM 787 C CA . LEU A 1 98 ? 19.074 -6.254 -25.173 1.00 93.56 98 LEU A CA 1
ATOM 788 C C . LEU A 1 98 ? 18.643 -5.456 -26.418 1.00 93.56 98 LEU A C 1
ATOM 790 O O . LEU A 1 98 ? 17.736 -4.620 -26.340 1.00 93.56 98 LEU A O 1
ATOM 794 N N . PRO A 1 99 ? 19.302 -5.673 -27.575 1.00 88.12 99 PRO A N 1
ATOM 795 C CA . PRO A 1 99 ? 18.935 -4.980 -28.803 1.00 88.12 99 PRO A CA 1
ATOM 796 C C . PRO A 1 99 ? 17.480 -5.304 -29.171 1.00 88.12 99 PRO A C 1
ATOM 798 O O . PRO A 1 99 ? 17.056 -6.462 -29.141 1.00 88.12 99 PRO A O 1
ATOM 801 N N . GLY A 1 100 ? 16.706 -4.263 -29.483 1.00 89.75 100 GLY A N 1
ATOM 802 C CA . GLY A 1 100 ? 15.282 -4.373 -29.807 1.00 89.75 100 GLY A CA 1
ATOM 803 C C . GLY A 1 100 ? 14.299 -4.135 -28.660 1.00 89.75 100 GLY A C 1
ATOM 804 O O . GLY A 1 100 ? 13.120 -3.891 -28.928 1.00 89.75 100 GLY A O 1
ATOM 805 N N . ALA A 1 101 ? 14.768 -4.148 -27.407 1.00 93.56 101 ALA A N 1
ATOM 806 C CA . ALA A 1 101 ? 13.949 -3.788 -26.255 1.00 93.56 101 ALA A CA 1
ATOM 807 C C . ALA A 1 101 ? 13.757 -2.266 -26.183 1.00 93.56 101 ALA A C 1
ATOM 809 O O . ALA A 1 101 ? 14.720 -1.498 -26.101 1.00 93.56 101 ALA A O 1
ATOM 810 N N . ILE A 1 102 ? 12.504 -1.816 -26.156 1.00 93.50 102 ILE A N 1
ATOM 811 C CA . ILE A 1 102 ? 12.164 -0.404 -25.982 1.00 93.50 102 ILE A CA 1
ATOM 812 C C . ILE A 1 102 ? 12.011 -0.126 -24.486 1.00 93.50 102 ILE A C 1
ATOM 814 O O . ILE A 1 102 ? 11.125 -0.662 -23.820 1.00 93.50 102 ILE A O 1
ATOM 818 N N . LEU A 1 103 ? 12.874 0.729 -23.935 1.00 95.56 103 LEU A N 1
ATOM 819 C CA . LEU A 1 103 ? 12.763 1.138 -22.536 1.00 95.56 103 LEU A CA 1
ATOM 820 C C . LEU A 1 103 ? 11.607 2.136 -22.348 1.00 95.56 103 LEU A C 1
ATOM 822 O O . LEU A 1 103 ? 11.580 3.164 -23.035 1.00 95.56 103 LEU A O 1
ATOM 826 N N . PRO A 1 104 ? 10.689 1.905 -21.391 1.00 96.56 104 PRO A N 1
ATOM 827 C CA . PRO A 1 104 ? 9.680 2.894 -21.044 1.00 96.56 104 PRO A CA 1
ATOM 828 C C . PRO A 1 104 ? 10.330 4.134 -20.414 1.00 96.56 104 PRO A C 1
ATOM 830 O O . PRO A 1 104 ? 11.357 4.056 -19.739 1.00 96.56 104 PRO A O 1
ATOM 833 N N . GLY A 1 105 ? 9.707 5.297 -20.608 1.00 97.25 105 GLY A N 1
ATOM 834 C CA . GLY A 1 105 ? 10.078 6.507 -19.873 1.00 97.25 105 GLY A CA 1
ATOM 835 C C . GLY A 1 105 ? 9.690 6.407 -18.397 1.00 97.25 105 GLY A C 1
ATOM 836 O O . GLY A 1 105 ? 8.785 5.653 -18.030 1.00 97.25 105 GLY A O 1
ATOM 837 N N . ARG A 1 106 ? 10.319 7.220 -17.541 1.00 97.69 106 ARG A N 1
ATOM 838 C CA . ARG A 1 106 ? 10.092 7.176 -16.081 1.00 97.69 106 ARG A CA 1
ATOM 839 C C . ARG A 1 106 ? 8.631 7.413 -15.690 1.00 97.69 106 ARG A C 1
ATOM 841 O O . ARG A 1 106 ? 8.141 6.789 -14.759 1.00 97.69 106 ARG A O 1
ATOM 848 N N . MET A 1 107 ? 7.933 8.284 -16.424 1.00 98.00 107 MET A N 1
ATOM 849 C CA . MET A 1 107 ? 6.516 8.593 -16.191 1.00 98.00 107 MET A CA 1
ATOM 850 C C . MET A 1 107 ? 5.607 7.427 -16.581 1.00 98.00 107 MET A C 1
ATOM 852 O O . MET A 1 107 ? 4.598 7.181 -15.934 1.00 98.00 107 MET A O 1
ATOM 856 N N . THR A 1 108 ? 5.966 6.694 -17.634 1.00 98.00 108 THR A N 1
ATOM 857 C CA . THR A 1 108 ? 5.218 5.510 -18.067 1.00 98.00 108 THR A CA 1
ATOM 858 C C . THR A 1 108 ? 5.449 4.347 -17.109 1.00 98.00 108 THR A C 1
ATOM 860 O O . THR A 1 108 ? 4.497 3.652 -16.761 1.00 98.00 108 THR A O 1
ATOM 863 N N . LEU A 1 109 ? 6.696 4.170 -16.656 1.00 97.75 109 LEU A N 1
ATOM 864 C CA . LEU A 1 109 ? 7.087 3.120 -15.720 1.00 97.75 109 LEU A CA 1
ATOM 865 C C . LEU A 1 109 ? 6.464 3.328 -14.333 1.00 97.75 109 LEU A C 1
ATOM 867 O O . LEU A 1 109 ? 5.836 2.414 -13.815 1.00 97.75 109 LEU A O 1
ATOM 871 N N . GLY A 1 110 ? 6.592 4.534 -13.769 1.00 97.31 110 GLY A N 1
ATOM 872 C CA . GLY A 1 110 ? 6.033 4.895 -12.461 1.00 97.31 110 GLY A CA 1
ATOM 873 C C . GLY A 1 110 ? 4.559 5.320 -12.477 1.00 97.31 110 GLY A C 1
ATOM 874 O O . GLY A 1 110 ? 4.034 5.681 -11.432 1.00 97.31 110 GLY A O 1
ATOM 875 N N . GLY A 1 111 ? 3.915 5.324 -13.646 1.00 97.94 111 GLY A N 1
ATOM 876 C CA . GLY A 1 111 ? 2.495 5.634 -13.823 1.00 97.94 111 GLY A CA 1
ATOM 877 C C . GLY A 1 111 ? 1.746 4.409 -14.332 1.00 97.94 111 GLY A C 1
ATOM 878 O O . GLY A 1 111 ? 1.606 3.426 -13.614 1.00 97.94 111 GLY A O 1
ATOM 879 N N . ARG A 1 112 ? 1.332 4.434 -15.606 1.00 98.12 112 ARG A N 1
ATOM 880 C CA . ARG A 1 112 ? 0.488 3.394 -16.226 1.00 98.12 112 ARG A CA 1
ATOM 881 C C . ARG A 1 112 ? 0.966 1.955 -15.984 1.00 98.12 112 ARG A C 1
ATOM 883 O O . ARG A 1 112 ? 0.139 1.084 -15.743 1.00 98.12 112 ARG A O 1
ATOM 890 N N . ILE A 1 113 ? 2.270 1.679 -16.105 1.00 98.38 113 ILE A N 1
ATOM 891 C CA . ILE A 1 113 ? 2.791 0.312 -15.911 1.00 98.38 113 ILE A CA 1
ATOM 892 C C . ILE A 1 113 ? 2.677 -0.091 -14.437 1.00 98.38 113 ILE A C 1
ATOM 894 O O . ILE A 1 113 ? 2.144 -1.159 -14.147 1.00 98.38 113 ILE A O 1
ATOM 898 N N . LEU A 1 114 ? 3.115 0.771 -13.515 1.00 98.19 114 LEU A N 1
ATOM 899 C CA . LEU A 1 114 ? 2.972 0.548 -12.076 1.00 98.19 114 LEU A CA 1
ATOM 900 C C . LEU A 1 114 ? 1.505 0.339 -11.673 1.00 98.19 114 LEU A C 1
ATOM 902 O O . LEU A 1 114 ? 1.212 -0.584 -10.922 1.00 98.19 114 LEU A O 1
ATOM 906 N N . GLU A 1 115 ? 0.584 1.152 -12.192 1.00 97.94 115 GLU A N 1
ATOM 907 C CA . GLU A 1 115 ? -0.855 1.024 -11.933 1.00 97.94 115 GLU A CA 1
ATOM 908 C C . GLU A 1 115 ? -1.408 -0.320 -12.418 1.00 97.94 115 GLU A C 1
ATOM 910 O O . GLU A 1 115 ? -2.166 -0.973 -11.699 1.00 97.94 115 GLU A O 1
ATOM 915 N N . ALA A 1 116 ? -1.001 -0.773 -13.609 1.00 98.00 116 ALA A N 1
ATOM 916 C CA . ALA A 1 116 ? -1.404 -2.075 -14.131 1.00 98.00 116 ALA A CA 1
ATOM 917 C C . ALA A 1 116 ? -0.885 -3.228 -13.254 1.00 98.00 116 ALA A C 1
ATOM 919 O O . ALA A 1 116 ? -1.633 -4.161 -12.954 1.00 98.00 116 ALA A O 1
ATOM 920 N N . GLU A 1 117 ? 0.370 -3.159 -12.802 1.00 97.81 117 GLU A N 1
ATOM 921 C CA . GLU A 1 117 ? 0.962 -4.164 -11.911 1.00 97.81 117 GLU A CA 1
ATOM 922 C C . GLU A 1 117 ? 0.327 -4.150 -10.514 1.00 97.81 117 GLU A C 1
ATOM 924 O O . GLU A 1 117 ? -0.030 -5.205 -9.988 1.00 97.81 117 GLU A O 1
ATOM 929 N N . ALA A 1 118 ? 0.086 -2.969 -9.940 1.00 95.62 118 ALA A N 1
ATOM 930 C CA . ALA A 1 118 ? -0.639 -2.822 -8.681 1.00 95.62 118 ALA A CA 1
ATOM 931 C C . ALA A 1 118 ? -2.068 -3.376 -8.791 1.00 95.62 118 ALA A C 1
ATOM 933 O O . ALA A 1 118 ? -2.527 -4.086 -7.898 1.00 95.62 118 ALA A O 1
ATOM 934 N N . GLY A 1 119 ? -2.751 -3.137 -9.915 1.00 96.06 119 GLY A N 1
ATOM 935 C CA . GLY A 1 119 ? -4.070 -3.700 -10.196 1.00 96.06 119 GLY A CA 1
ATOM 936 C C . GLY A 1 119 ? -4.082 -5.232 -10.197 1.00 96.06 119 GLY A C 1
ATOM 937 O O . GLY A 1 119 ? -5.006 -5.837 -9.652 1.00 96.06 119 GLY A O 1
ATOM 938 N N . LYS A 1 120 ? -3.038 -5.880 -10.735 1.00 96.31 120 LYS A N 1
ATOM 939 C CA . LYS A 1 120 ? -2.883 -7.347 -10.670 1.00 96.31 120 LYS A CA 1
ATOM 940 C C . LYS A 1 120 ? -2.760 -7.830 -9.224 1.00 96.31 120 LYS A C 1
ATOM 942 O O . LYS A 1 120 ? -3.452 -8.774 -8.850 1.00 96.31 120 LYS A O 1
ATOM 947 N N . VAL A 1 121 ? -1.945 -7.156 -8.409 1.00 94.62 121 VAL A N 1
ATOM 948 C CA . VAL A 1 121 ? -1.768 -7.487 -6.983 1.00 94.62 121 VAL A CA 1
ATOM 949 C C . VAL A 1 121 ? -3.066 -7.289 -6.196 1.00 94.62 121 VAL A C 1
ATOM 951 O O . VAL A 1 121 ? -3.442 -8.157 -5.414 1.00 94.62 121 VAL A O 1
ATOM 954 N N . ILE A 1 122 ? -3.797 -6.197 -6.434 1.00 94.38 122 ILE A N 1
ATOM 955 C CA . ILE A 1 122 ? -5.090 -5.929 -5.782 1.00 94.38 122 ILE A CA 1
ATOM 956 C C . ILE A 1 122 ? -6.128 -6.991 -6.165 1.00 94.38 122 ILE A C 1
ATOM 958 O O . ILE A 1 122 ? -6.886 -7.456 -5.312 1.00 94.38 122 ILE A O 1
ATOM 962 N N . ASN A 1 123 ? -6.164 -7.404 -7.433 1.00 95.94 123 ASN A N 1
ATOM 963 C CA . ASN A 1 123 ? -7.072 -8.455 -7.886 1.00 95.94 123 ASN A CA 1
ATOM 964 C C . ASN A 1 123 ? -6.729 -9.818 -7.267 1.00 95.94 123 ASN A C 1
ATOM 966 O O . ASN A 1 123 ? -7.638 -10.511 -6.810 1.00 95.94 123 ASN A O 1
ATOM 970 N N . ASP A 1 124 ? -5.445 -10.182 -7.197 1.00 95.62 124 ASP A N 1
ATOM 971 C CA . ASP A 1 124 ? -4.996 -11.404 -6.515 1.00 95.62 124 ASP A CA 1
ATOM 972 C C . ASP A 1 124 ? -5.342 -11.369 -5.019 1.00 95.62 124 ASP A C 1
ATOM 974 O O . ASP A 1 124 ? -5.942 -12.315 -4.504 1.00 95.62 124 ASP A O 1
ATOM 978 N N . MET A 1 125 ? -5.079 -10.243 -4.344 1.00 96.00 125 MET A N 1
ATOM 979 C CA . MET A 1 125 ? -5.483 -10.016 -2.955 1.00 96.00 125 MET A CA 1
ATOM 980 C C . MET A 1 125 ? -6.983 -10.259 -2.785 1.00 96.00 125 MET A C 1
ATOM 982 O O . MET A 1 125 ? -7.363 -11.096 -1.970 1.00 96.00 125 MET A O 1
ATOM 986 N N . ARG A 1 126 ? -7.839 -9.593 -3.578 1.00 96.38 126 ARG A N 1
ATOM 987 C CA . ARG A 1 126 ? -9.303 -9.744 -3.507 1.00 96.38 126 ARG A CA 1
ATOM 988 C C . ARG A 1 126 ? -9.720 -11.211 -3.624 1.00 96.38 126 ARG A C 1
ATOM 990 O O . ARG A 1 126 ? -10.519 -11.680 -2.818 1.00 96.38 126 ARG A O 1
ATOM 997 N N . CYS A 1 127 ? -9.164 -11.947 -4.586 1.00 96.38 127 CYS A N 1
ATOM 998 C CA . CYS A 1 127 ? -9.452 -13.371 -4.763 1.00 96.38 127 CYS A CA 1
ATOM 999 C C . CYS A 1 127 ? -9.054 -14.214 -3.544 1.00 96.38 127 CYS A C 1
ATOM 1001 O O . CYS A 1 127 ? -9.772 -15.147 -3.188 1.00 96.38 127 CYS A O 1
ATOM 1003 N N . ARG A 1 128 ? -7.933 -13.889 -2.892 1.00 96.50 128 ARG A N 1
ATOM 1004 C CA . ARG A 1 128 ? -7.414 -14.642 -1.741 1.00 96.50 128 ARG A CA 1
ATOM 1005 C C . ARG A 1 128 ? -8.105 -14.321 -0.427 1.00 96.50 128 ARG A C 1
ATOM 1007 O O . ARG A 1 128 ? -8.102 -15.167 0.459 1.00 96.50 128 ARG A O 1
ATOM 1014 N N . VAL A 1 129 ? -8.651 -13.120 -0.262 1.00 97.69 129 VAL A N 1
ATOM 1015 C CA . VAL A 1 129 ? -9.240 -12.701 1.021 1.00 97.69 129 VAL A CA 1
ATOM 1016 C C . VAL A 1 129 ? -10.757 -12.877 1.083 1.00 97.69 129 VAL A C 1
ATOM 1018 O O . VAL A 1 129 ? -11.304 -13.035 2.174 1.00 97.69 129 VAL A O 1
ATOM 1021 N N . LYS A 1 130 ? -11.438 -12.901 -0.069 1.00 98.06 130 LYS A N 1
ATOM 1022 C CA . LYS A 1 130 ? -12.902 -12.933 -0.151 1.00 98.06 130 LYS A CA 1
ATOM 1023 C C . LYS A 1 130 ? -13.518 -14.103 0.620 1.00 98.06 130 LYS A C 1
ATOM 1025 O O . LYS A 1 130 ? -13.120 -15.255 0.465 1.00 98.06 130 LYS A O 1
ATOM 1030 N N . GLY A 1 131 ? -14.552 -13.799 1.404 1.00 98.12 131 GLY A N 1
ATOM 1031 C CA . GLY A 1 131 ? -15.317 -14.766 2.193 1.00 98.12 131 GLY A CA 1
ATOM 1032 C C . GLY A 1 131 ? -14.600 -15.265 3.449 1.00 98.12 131 GLY A C 1
ATOM 1033 O O . GLY A 1 131 ? -15.100 -16.179 4.100 1.00 98.12 131 GLY A O 1
ATOM 1034 N N . ARG A 1 132 ? -13.439 -14.695 3.792 1.00 98.00 132 ARG A N 1
ATOM 1035 C CA . ARG A 1 132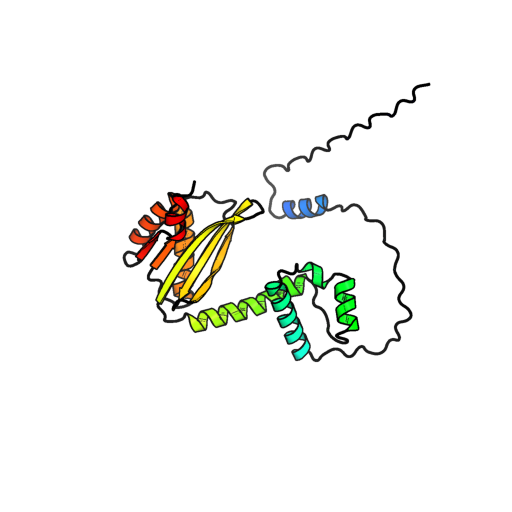 ? -12.640 -15.095 4.956 1.00 98.00 132 ARG A CA 1
ATOM 1036 C C . ARG A 1 132 ? -12.794 -14.110 6.110 1.00 98.00 132 ARG A C 1
ATOM 1038 O O . ARG A 1 132 ? -13.336 -13.012 5.960 1.00 98.00 132 ARG A O 1
ATOM 1045 N N . PHE A 1 133 ? -12.288 -14.517 7.270 1.00 97.94 133 PHE A N 1
ATOM 1046 C CA . PHE A 1 133 ? -12.156 -13.662 8.444 1.00 97.94 133 PHE A CA 1
ATOM 1047 C C . PHE A 1 133 ? -10.758 -13.059 8.519 1.00 97.94 133 PHE A C 1
ATOM 1049 O O . PHE A 1 133 ? -9.777 -13.692 8.126 1.00 97.94 133 PHE A O 1
ATOM 1056 N N . ALA A 1 134 ? -10.677 -11.844 9.049 1.00 97.69 134 ALA A N 1
ATOM 1057 C CA . ALA A 1 134 ? -9.438 -11.092 9.093 1.00 97.69 134 ALA A CA 1
ATOM 1058 C C . ALA A 1 134 ? -9.263 -10.284 10.375 1.00 97.69 134 ALA A C 1
ATOM 1060 O O . ALA A 1 134 ? -10.235 -9.824 10.983 1.00 97.69 134 ALA A O 1
ATOM 1061 N N . SER A 1 135 ? -8.005 -10.036 10.730 1.00 98.19 135 SER A N 1
ATOM 1062 C CA . SER A 1 135 ? -7.640 -8.958 11.644 1.00 98.19 135 SER A CA 1
ATOM 1063 C C . SER A 1 135 ? -7.087 -7.778 10.850 1.00 98.19 135 SER A C 1
ATOM 1065 O O . SER A 1 135 ? -6.222 -7.929 9.990 1.00 98.19 135 SER A O 1
ATOM 1067 N N . GLY A 1 136 ? -7.612 -6.589 11.116 1.00 97.94 136 GLY A N 1
ATOM 1068 C CA . GLY A 1 136 ? -7.027 -5.346 10.643 1.00 97.94 136 GLY A CA 1
ATOM 1069 C C . GLY A 1 136 ? -5.977 -4.839 11.621 1.00 97.94 136 GLY A C 1
ATOM 1070 O O . GLY A 1 136 ? -6.024 -5.110 12.824 1.00 97.94 136 GLY A O 1
ATOM 1071 N N . GLN A 1 137 ? -5.024 -4.080 11.112 1.00 97.31 137 GLN A N 1
ATOM 1072 C CA . GLN A 1 137 ? -4.086 -3.333 11.929 1.00 97.31 137 GLN A CA 1
ATOM 1073 C C . GLN A 1 137 ? -3.721 -2.030 11.235 1.00 97.31 137 GLN A C 1
ATOM 1075 O O . GLN A 1 137 ? -3.677 -1.978 10.007 1.00 97.31 137 GLN A O 1
ATOM 1080 N N . CYS A 1 138 ? -3.430 -0.993 12.012 1.00 96.88 138 CYS A N 1
ATOM 1081 C CA . CYS A 1 138 ? -2.819 0.210 11.469 1.00 96.88 138 CYS A CA 1
ATOM 1082 C C . CYS A 1 138 ? -1.733 0.747 12.393 1.00 96.88 138 CYS A C 1
ATOM 1084 O O . CYS A 1 138 ? -1.834 0.644 13.619 1.00 96.88 138 CYS A O 1
ATOM 1086 N N . ASP A 1 139 ? -0.723 1.349 11.777 1.00 94.69 139 ASP A N 1
ATOM 1087 C CA . ASP A 1 139 ? 0.402 1.972 12.459 1.00 94.69 139 ASP A CA 1
ATOM 1088 C C . ASP A 1 139 ? 0.643 3.379 11.916 1.00 94.69 139 ASP A C 1
ATOM 1090 O O . ASP A 1 139 ? 0.426 3.650 10.731 1.00 94.69 139 ASP A O 1
ATOM 1094 N N . GLY A 1 140 ? 1.060 4.278 12.805 1.00 93.31 140 GLY A N 1
ATOM 1095 C CA . GLY A 1 140 ? 1.281 5.683 12.511 1.00 93.31 140 GLY A CA 1
ATOM 1096 C C . GLY A 1 140 ? 2.712 6.095 12.824 1.00 93.31 140 GLY A C 1
ATOM 1097 O O . GLY A 1 140 ? 3.133 6.051 13.974 1.00 93.31 140 GLY A O 1
ATOM 1098 N N . TRP A 1 141 ? 3.452 6.586 11.829 1.00 93.50 141 TRP A N 1
ATOM 1099 C CA . TRP A 1 141 ? 4.832 7.040 12.024 1.00 93.50 141 TRP A CA 1
ATOM 1100 C C . TRP A 1 141 ? 5.132 8.335 11.266 1.00 93.50 141 TRP A C 1
ATOM 1102 O O . TRP A 1 141 ? 4.308 8.871 10.519 1.00 93.50 141 TRP A O 1
ATOM 1112 N N . LYS A 1 142 ? 6.325 8.890 11.503 1.00 93.12 142 LYS A N 1
ATOM 1113 C CA . LYS A 1 142 ? 6.870 9.979 10.689 1.00 93.12 142 LYS A CA 1
ATOM 1114 C C . LYS A 1 142 ? 7.835 9.407 9.663 1.00 93.12 142 LYS A C 1
ATOM 1116 O O . LYS A 1 142 ? 8.758 8.682 10.024 1.00 93.12 142 LYS A O 1
ATOM 1121 N N . SER A 1 143 ? 7.654 9.767 8.399 1.00 92.50 143 SER A N 1
ATOM 1122 C CA . SER A 1 143 ? 8.624 9.447 7.356 1.00 92.50 143 SER A CA 1
ATOM 1123 C C . SER A 1 143 ? 9.940 10.206 7.575 1.00 92.50 143 SER A C 1
ATOM 1125 O O . SER A 1 143 ? 10.011 11.160 8.354 1.00 92.50 143 SER A O 1
ATOM 1127 N N . ILE A 1 144 ? 10.982 9.835 6.826 1.00 89.19 144 ILE A N 1
ATOM 1128 C CA . ILE A 1 144 ? 12.268 10.560 6.806 1.00 89.19 144 ILE A CA 1
ATOM 1129 C C . ILE A 1 144 ? 12.063 12.031 6.398 1.00 89.19 144 ILE A C 1
ATOM 1131 O O . ILE A 1 144 ? 12.724 12.926 6.920 1.00 89.19 144 ILE A O 1
ATOM 1135 N N . ALA A 1 145 ? 11.081 12.297 5.530 1.00 91.31 145 ALA A N 1
ATOM 1136 C CA . ALA A 1 145 ? 10.680 13.645 5.131 1.00 91.31 145 ALA A CA 1
ATOM 1137 C C . ALA A 1 145 ? 9.844 14.384 6.197 1.00 91.31 145 ALA A C 1
ATOM 1139 O O . ALA A 1 145 ? 9.393 15.498 5.956 1.00 91.31 145 ALA A O 1
ATOM 1140 N N . LYS A 1 146 ? 9.647 13.786 7.381 1.00 92.00 146 LYS A N 1
ATOM 1141 C CA . LYS A 1 146 ? 8.818 14.279 8.494 1.00 92.00 146 LYS A CA 1
ATOM 1142 C C . LYS A 1 146 ? 7.318 14.343 8.193 1.00 92.00 146 LYS A C 1
ATOM 1144 O O . LYS A 1 146 ? 6.570 14.903 8.998 1.00 92.00 146 LYS A O 1
ATOM 1149 N N . ASN A 1 147 ? 6.869 13.708 7.111 1.00 94.00 147 ASN A N 1
ATOM 1150 C CA . ASN A 1 147 ? 5.444 13.548 6.840 1.00 94.00 147 ASN A CA 1
ATOM 1151 C C . ASN A 1 147 ? 4.856 12.566 7.845 1.00 94.00 147 ASN A C 1
ATOM 1153 O O . ASN A 1 147 ? 5.474 11.555 8.173 1.00 94.00 147 ASN A O 1
ATOM 1157 N N . SER A 1 148 ? 3.670 12.873 8.347 1.00 94.62 148 SER A N 1
ATOM 1158 C CA . SER A 1 148 ? 2.949 11.986 9.248 1.00 94.62 148 SER A CA 1
ATOM 1159 C C . SER A 1 148 ? 2.080 11.060 8.426 1.00 94.62 148 SER A C 1
ATOM 1161 O O . SER A 1 148 ? 1.231 11.535 7.682 1.00 94.62 148 SER A O 1
ATOM 1163 N N . ILE A 1 149 ? 2.287 9.760 8.571 1.00 95.88 149 ILE A N 1
ATOM 1164 C CA . ILE A 1 149 ? 1.607 8.749 7.772 1.00 95.88 149 ILE A CA 1
ATOM 1165 C C . ILE A 1 149 ? 0.957 7.707 8.664 1.00 95.88 149 ILE A C 1
ATOM 1167 O O . ILE A 1 149 ? 1.472 7.403 9.738 1.00 95.88 149 ILE A O 1
ATOM 1171 N N . VAL A 1 150 ? -0.183 7.191 8.215 1.00 96.56 150 VAL A N 1
ATOM 1172 C CA . VAL A 1 150 ? -0.856 6.029 8.801 1.00 96.56 150 VAL A CA 1
ATOM 1173 C C . VAL A 1 150 ? -1.007 4.993 7.706 1.00 96.56 150 VAL A C 1
ATOM 1175 O O . VAL A 1 150 ? -1.591 5.296 6.669 1.00 96.56 150 VAL A O 1
ATOM 1178 N N . ALA A 1 151 ? -0.496 3.788 7.922 1.00 97.12 151 ALA A N 1
ATOM 1179 C CA . ALA A 1 151 ? -0.702 2.673 7.007 1.00 97.12 151 ALA A CA 1
ATOM 1180 C C . ALA A 1 151 ? -1.531 1.585 7.669 1.00 97.12 151 ALA A C 1
ATOM 1182 O O . ALA A 1 151 ? -1.402 1.338 8.870 1.00 97.12 151 ALA A O 1
ATOM 1183 N N . SER A 1 152 ? -2.341 0.920 6.855 1.00 97.69 152 SER A N 1
ATOM 1184 C CA . SER A 1 152 ? -3.181 -0.189 7.281 1.00 97.69 152 SER A CA 1
ATOM 1185 C C . SER A 1 152 ? -2.771 -1.485 6.596 1.00 97.69 152 SER A C 1
ATOM 1187 O O . SER A 1 152 ? -2.302 -1.505 5.457 1.00 97.69 152 SER A O 1
ATOM 1189 N N . VAL A 1 153 ? -2.959 -2.588 7.309 1.00 97.62 153 VAL A N 1
ATOM 1190 C CA . VAL A 1 153 ? -2.732 -3.949 6.826 1.00 97.62 153 VAL A CA 1
ATOM 1191 C C . VAL A 1 153 ? -3.915 -4.801 7.252 1.00 97.62 153 VAL A C 1
ATOM 1193 O O . VAL A 1 153 ? -4.412 -4.667 8.371 1.00 97.62 153 VAL A O 1
ATOM 1196 N N . VAL A 1 154 ? -4.338 -5.713 6.384 1.00 97.75 154 VAL A N 1
ATOM 1197 C CA . VAL A 1 154 ? -5.264 -6.787 6.744 1.00 97.75 154 VAL A CA 1
ATOM 1198 C C . VAL A 1 154 ? -4.514 -8.108 6.772 1.00 97.75 154 VAL A C 1
ATOM 1200 O O . VAL A 1 154 ? -3.801 -8.452 5.835 1.00 97.75 154 VAL A O 1
ATOM 1203 N N . ASN A 1 155 ? -4.647 -8.849 7.863 1.00 97.75 155 ASN A N 1
ATOM 1204 C CA . ASN A 1 155 ? -4.108 -10.190 7.990 1.00 97.75 155 ASN A CA 1
ATOM 1205 C C . ASN A 1 155 ? -5.239 -11.203 7.800 1.00 97.75 155 ASN A C 1
ATOM 1207 O O . ASN A 1 155 ? -6.229 -11.186 8.535 1.00 97.75 155 ASN A O 1
ATOM 1211 N N . VAL A 1 156 ? -5.086 -12.069 6.799 1.00 97.31 156 VAL A N 1
ATOM 1212 C CA . VAL A 1 156 ? -6.038 -13.131 6.463 1.00 97.31 156 VAL A CA 1
ATOM 1213 C C . VAL A 1 156 ? -5.284 -14.447 6.442 1.00 97.31 156 VAL A C 1
ATOM 1215 O O . VAL A 1 156 ? -4.330 -14.586 5.684 1.00 97.31 156 VAL A O 1
ATOM 1218 N N . GLU A 1 157 ? -5.699 -15.403 7.276 1.00 93.50 157 GLU A N 1
ATOM 1219 C CA . GLU A 1 157 ? -5.040 -16.717 7.392 1.00 93.50 157 GLU A CA 1
ATOM 1220 C C . GLU A 1 157 ? -3.515 -16.613 7.591 1.00 93.50 157 GLU A C 1
ATOM 1222 O O . GLU A 1 157 ? -2.736 -17.316 6.953 1.00 93.50 157 GLU A O 1
ATOM 1227 N N . CYS A 1 158 ? -3.082 -15.708 8.475 1.00 92.38 158 CYS A N 1
ATOM 1228 C CA . CYS A 1 158 ? -1.673 -15.435 8.780 1.00 92.38 158 CYS A CA 1
ATOM 1229 C C . CYS A 1 158 ? -0.872 -14.779 7.639 1.00 92.38 158 CYS A C 1
ATOM 1231 O O . CYS A 1 158 ? 0.342 -14.624 7.770 1.00 92.38 158 CYS A O 1
ATOM 1233 N N . ILE A 1 159 ? -1.525 -14.344 6.558 1.00 96.25 159 ILE A N 1
ATOM 1234 C CA . ILE A 1 159 ? -0.889 -13.639 5.443 1.00 96.25 159 ILE A CA 1
ATOM 1235 C C . ILE A 1 159 ? -1.248 -12.147 5.517 1.00 96.25 159 ILE A C 1
ATOM 1237 O O . ILE A 1 159 ? -2.433 -11.802 5.435 1.00 96.25 159 ILE A O 1
ATOM 1241 N N . PRO A 1 160 ? -0.258 -11.247 5.675 1.00 95.94 160 PRO A N 1
ATOM 1242 C CA . PRO A 1 160 ? -0.497 -9.811 5.685 1.00 95.94 160 PRO A CA 1
ATOM 1243 C C . PRO A 1 160 ? -0.634 -9.254 4.263 1.00 95.94 160 PRO A C 1
ATOM 1245 O O . PRO A 1 160 ? 0.194 -9.521 3.394 1.00 95.94 160 PRO A O 1
ATOM 1248 N N . TRP A 1 161 ? -1.635 -8.404 4.065 1.00 96.75 161 TRP A N 1
ATOM 1249 C CA . TRP A 1 161 ? -1.871 -7.651 2.839 1.00 96.75 161 TRP A CA 1
ATOM 1250 C C . TRP A 1 161 ? -1.869 -6.157 3.142 1.00 96.75 161 TRP A C 1
ATOM 1252 O O . TRP A 1 161 ? -2.617 -5.694 4.007 1.00 96.75 161 TRP A O 1
ATOM 1262 N N . LEU A 1 162 ? -1.016 -5.407 2.442 1.00 95.69 162 LEU A N 1
ATOM 1263 C CA . LEU A 1 162 ? -0.997 -3.949 2.534 1.00 95.69 162 LEU A CA 1
ATOM 1264 C C . LEU A 1 1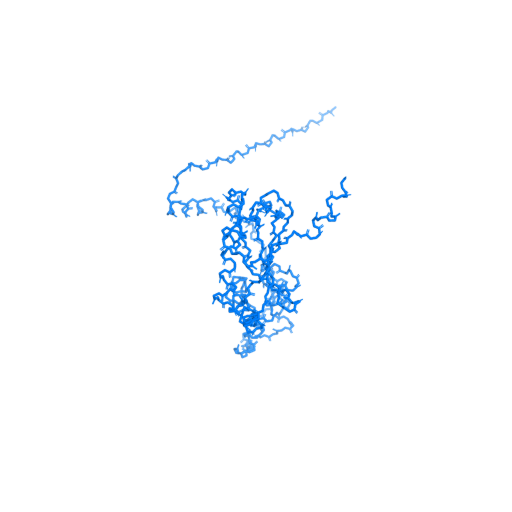62 ? -2.319 -3.381 2.009 1.00 95.69 162 LEU A C 1
ATOM 1266 O O . LEU A 1 162 ? -2.798 -3.787 0.951 1.00 95.69 162 LEU A O 1
ATOM 1270 N N . LEU A 1 163 ? -2.879 -2.433 2.753 1.00 96.06 163 LEU A N 1
ATOM 1271 C CA . LEU A 1 163 ? -4.035 -1.648 2.341 1.00 96.06 163 LEU A CA 1
ATOM 1272 C C . LEU A 1 163 ? -3.583 -0.223 1.999 1.00 96.06 163 LEU A C 1
ATOM 1274 O O . LEU A 1 163 ? -2.544 -0.029 1.365 1.00 96.06 163 LEU A O 1
ATOM 1278 N N . ASN A 1 164 ? -4.357 0.783 2.402 1.00 95.69 164 ASN A N 1
ATOM 1279 C CA . ASN A 1 164 ? -4.052 2.171 2.103 1.00 95.69 164 ASN A CA 1
ATOM 1280 C C . ASN A 1 164 ? -2.993 2.748 3.052 1.00 95.69 164 ASN A C 1
ATOM 1282 O O . ASN A 1 164 ? -2.869 2.367 4.222 1.00 95.69 164 ASN A O 1
ATOM 1286 N N . VAL A 1 165 ? -2.256 3.728 2.525 1.00 95.88 165 VAL A N 1
ATOM 1287 C CA . VAL A 1 165 ? -1.336 4.586 3.274 1.00 95.88 165 VAL A CA 1
ATOM 1288 C C . VAL A 1 165 ? -1.842 6.018 3.166 1.00 95.88 165 VAL A C 1
ATOM 1290 O O . VAL A 1 165 ? -1.948 6.572 2.074 1.00 95.88 165 VAL A O 1
ATOM 1293 N N . PHE A 1 166 ? -2.157 6.620 4.304 1.00 95.75 166 PHE A N 1
ATOM 1294 C CA . PHE A 1 166 ? -2.718 7.957 4.408 1.00 95.75 166 PHE A CA 1
ATOM 1295 C C . PHE A 1 166 ? -1.639 8.950 4.825 1.00 95.75 166 PHE A C 1
ATOM 1297 O O . PHE A 1 166 ? -1.017 8.781 5.874 1.00 95.75 166 PHE A O 1
ATOM 1304 N N . ASP A 1 167 ? -1.462 10.020 4.048 1.00 95.75 167 ASP A N 1
ATOM 1305 C CA . ASP A 1 167 ? -0.738 11.204 4.509 1.00 95.75 167 ASP A CA 1
ATOM 1306 C C . ASP A 1 167 ? -1.660 12.048 5.395 1.00 95.75 167 ASP A C 1
ATOM 1308 O O . ASP A 1 167 ? -2.647 12.630 4.945 1.00 95.75 167 ASP A O 1
ATOM 1312 N N . ILE A 1 168 ? -1.332 12.095 6.682 1.00 95.56 168 ILE A N 1
ATOM 1313 C CA . ILE A 1 168 ? -2.058 12.839 7.709 1.00 95.56 168 ILE A CA 1
ATOM 1314 C C . ILE A 1 168 ? -1.258 14.050 8.203 1.00 95.56 168 ILE A C 1
ATOM 1316 O O . ILE A 1 168 ? -1.525 14.567 9.286 1.00 95.56 168 ILE A O 1
ATOM 1320 N N . SER A 1 169 ? -0.267 14.518 7.438 1.00 94.38 169 SER A N 1
ATOM 1321 C CA . SER A 1 169 ? 0.614 15.629 7.833 1.00 94.38 169 SER A CA 1
ATOM 1322 C C . SER A 1 169 ? -0.144 16.928 8.099 1.00 94.38 169 SER A C 1
ATOM 1324 O O . SER A 1 169 ? 0.213 17.664 9.014 1.00 94.38 169 SER A O 1
ATOM 1326 N N . ALA A 1 170 ? -1.206 17.188 7.333 1.00 93.69 170 ALA A N 1
ATOM 1327 C CA . ALA A 1 170 ? -2.063 18.363 7.496 1.00 93.69 170 ALA A CA 1
ATOM 1328 C C . ALA A 1 170 ? -3.220 18.149 8.493 1.00 93.69 170 ALA A C 1
ATOM 1330 O O . ALA A 1 170 ? -3.973 19.081 8.774 1.00 93.69 170 ALA A O 1
ATOM 1331 N N . ALA A 1 171 ? -3.400 16.931 9.011 1.00 90.81 171 ALA A N 1
ATOM 1332 C CA . ALA A 1 171 ? -4.515 16.597 9.886 1.00 90.81 171 ALA A CA 1
ATOM 1333 C C . ALA A 1 171 ? -4.147 16.764 11.365 1.00 90.81 171 ALA A C 1
ATOM 1335 O O . ALA A 1 171 ? -3.033 16.469 11.803 1.00 90.81 171 ALA A O 1
ATOM 1336 N N . VAL A 1 172 ? -5.134 17.165 12.168 1.00 90.62 172 VAL A N 1
ATOM 1337 C CA . VAL A 1 172 ? -5.023 17.069 13.626 1.00 90.62 172 VAL A CA 1
ATOM 1338 C C . VAL A 1 172 ? -4.977 15.592 14.006 1.00 90.62 172 VAL A C 1
ATOM 1340 O O . VAL A 1 172 ? -5.879 14.824 13.666 1.00 90.62 172 VAL A O 1
ATOM 1343 N N . LYS A 1 173 ? -3.924 15.202 14.721 1.00 91.94 173 LYS A N 1
ATOM 1344 C CA . LYS A 1 173 ? -3.718 13.829 15.181 1.00 91.94 173 LYS A CA 1
ATOM 1345 C C . LYS A 1 173 ? -4.533 13.580 16.439 1.00 91.94 173 LYS A C 1
ATOM 1347 O O . LYS A 1 173 ? -4.057 13.835 17.540 1.00 91.94 173 LYS A O 1
ATOM 1352 N N . ASN A 1 174 ? -5.765 13.122 16.254 1.00 95.44 174 ASN A N 1
ATOM 1353 C CA . ASN A 1 174 ? -6.629 12.719 17.352 1.00 95.44 174 ASN A CA 1
ATOM 1354 C C . ASN A 1 174 ? -7.370 11.406 17.063 1.00 95.44 174 ASN A C 1
ATOM 1356 O O . ASN A 1 174 ? -7.408 10.913 15.930 1.00 95.44 174 ASN A O 1
ATOM 1360 N N . ALA A 1 175 ? -7.965 10.849 18.110 1.00 97.12 175 ALA A N 1
ATOM 1361 C CA . ALA A 1 175 ? -8.644 9.570 18.124 1.00 97.12 175 ALA A CA 1
ATOM 1362 C C . ALA A 1 175 ? -9.820 9.526 17.151 1.00 97.12 175 ALA A C 1
ATOM 1364 O O . ALA A 1 175 ? -10.045 8.501 16.520 1.00 97.12 175 ALA A O 1
ATOM 1365 N N . GLU A 1 176 ? -10.566 10.621 17.004 1.00 97.69 176 GLU A N 1
ATOM 1366 C CA . GLU A 1 176 ? -11.709 10.715 16.098 1.00 97.69 176 GLU A CA 1
ATOM 1367 C C . GLU A 1 176 ? -11.276 10.665 14.628 1.00 97.69 176 GLU A C 1
ATOM 1369 O O . GLU A 1 176 ? -11.925 10.005 13.814 1.00 97.69 176 GLU A O 1
ATOM 1374 N N . LYS A 1 177 ? -10.166 11.326 14.278 1.00 97.19 177 LYS A N 1
ATOM 1375 C CA . LYS A 1 177 ? -9.592 11.260 12.928 1.00 97.19 177 LYS A CA 1
ATOM 1376 C C . LYS A 1 177 ? -9.006 9.883 12.638 1.00 97.19 177 LYS A C 1
ATOM 1378 O O . LYS A 1 177 ? -9.256 9.351 11.559 1.00 97.19 177 LYS A O 1
ATOM 1383 N N . LEU A 1 178 ? -8.312 9.275 13.602 1.00 97.31 178 LEU A N 1
ATOM 1384 C CA . LEU A 1 178 ? -7.835 7.897 13.470 1.00 97.31 178 LEU A CA 1
ATOM 1385 C C . LEU A 1 178 ? -9.004 6.912 13.323 1.00 97.31 178 LEU A C 1
ATOM 1387 O O . LEU A 1 178 ? -8.970 6.043 12.459 1.00 97.31 178 LEU A O 1
ATOM 1391 N N . LEU A 1 179 ? -10.076 7.087 14.101 1.00 98.06 179 LEU A N 1
ATOM 1392 C CA . LEU A 1 179 ? -11.288 6.274 14.001 1.00 98.06 179 LEU A CA 1
ATOM 1393 C C . LEU A 1 179 ? -11.926 6.374 12.613 1.00 98.06 179 LEU A C 1
ATOM 1395 O O . LEU A 1 179 ? -12.386 5.366 12.084 1.00 98.06 179 LEU A O 1
ATOM 1399 N N . ALA A 1 180 ? -11.959 7.569 12.018 1.00 97.94 180 ALA A N 1
ATOM 1400 C CA . ALA A 1 180 ? -12.493 7.759 10.673 1.00 97.94 180 ALA A CA 1
ATOM 1401 C C . ALA A 1 180 ? -11.691 6.973 9.623 1.00 97.94 180 ALA A C 1
ATOM 1403 O O . ALA A 1 180 ? -12.297 6.338 8.762 1.00 97.94 180 ALA A O 1
ATOM 1404 N N . ILE A 1 181 ? -10.356 6.961 9.737 1.00 97.88 181 ILE A N 1
ATOM 1405 C CA . ILE A 1 181 ? -9.479 6.138 8.889 1.00 97.88 181 ILE A CA 1
ATOM 1406 C C . ILE A 1 181 ? -9.802 4.654 9.088 1.00 97.88 181 ILE A C 1
ATOM 1408 O O . ILE A 1 181 ? -10.100 3.960 8.122 1.00 97.88 181 ILE A O 1
ATOM 1412 N N . VAL A 1 182 ? -9.826 4.181 10.337 1.00 98.25 182 VAL A N 1
ATOM 1413 C CA . VAL A 1 182 ? -10.089 2.769 10.664 1.00 98.25 182 VAL A CA 1
ATOM 1414 C C . VAL A 1 182 ? -11.458 2.306 10.160 1.00 98.25 182 VAL A C 1
ATOM 1416 O O . VAL A 1 182 ? -11.569 1.233 9.580 1.00 98.25 182 VAL A O 1
ATOM 1419 N N . ILE A 1 183 ? -12.509 3.114 10.321 1.00 98.44 183 ILE A N 1
ATOM 1420 C CA . ILE A 1 183 ? -13.840 2.788 9.789 1.00 98.44 183 ILE A CA 1
ATOM 1421 C C . ILE A 1 183 ? -13.827 2.743 8.260 1.00 98.44 183 ILE A C 1
ATOM 1423 O O . ILE A 1 183 ? -14.470 1.868 7.685 1.00 98.44 183 ILE A O 1
ATOM 1427 N N . GLY A 1 184 ? -13.125 3.672 7.605 1.00 98.31 184 GLY A N 1
ATOM 1428 C CA . GLY A 1 184 ? -12.965 3.665 6.150 1.00 98.31 184 GLY A CA 1
ATOM 1429 C C . GLY A 1 184 ? -12.302 2.380 5.657 1.00 98.31 184 GLY A C 1
ATOM 1430 O O . GLY A 1 184 ? -12.806 1.740 4.739 1.00 98.31 184 GLY A O 1
ATOM 1431 N N . GLU A 1 185 ? -11.239 1.950 6.332 1.00 98.25 185 GLU A N 1
ATOM 1432 C CA . GLU A 1 185 ? -10.544 0.701 6.025 1.00 98.25 185 GLU A CA 1
ATOM 1433 C C . GLU A 1 185 ? -11.419 -0.530 6.274 1.00 98.25 185 GLU A C 1
ATOM 1435 O O . GLU A 1 185 ? -11.502 -1.401 5.415 1.00 98.25 185 GLU A O 1
ATOM 1440 N N . ILE A 1 186 ? -12.127 -0.600 7.407 1.00 98.44 186 ILE A N 1
ATOM 1441 C CA . ILE A 1 186 ? -13.057 -1.704 7.696 1.00 98.44 186 ILE A CA 1
ATOM 1442 C C . ILE A 1 186 ? -14.135 -1.801 6.610 1.00 98.44 186 ILE A C 1
ATOM 1444 O O . ILE A 1 186 ? -14.429 -2.900 6.142 1.00 98.44 186 ILE A O 1
ATOM 1448 N N . LYS A 1 187 ? -14.692 -0.664 6.171 1.00 98.25 187 LYS A N 1
ATOM 1449 C CA . LYS A 1 187 ? -15.654 -0.629 5.063 1.00 98.25 187 LYS A CA 1
ATOM 1450 C C . LYS A 1 187 ? -15.040 -1.135 3.769 1.00 98.25 187 LYS A C 1
ATOM 1452 O O . LYS A 1 187 ? -15.621 -2.015 3.153 1.00 98.25 187 LYS A O 1
ATOM 1457 N N . TYR A 1 188 ? -13.855 -0.658 3.398 1.00 98.06 188 TYR A N 1
ATOM 1458 C CA . TYR A 1 188 ? -13.146 -1.145 2.216 1.00 98.06 188 TYR A CA 1
ATOM 1459 C C . TYR A 1 188 ? -12.931 -2.669 2.268 1.00 98.06 188 TYR A C 1
ATOM 1461 O O . TYR A 1 188 ? -13.257 -3.382 1.322 1.00 98.06 188 TYR A O 1
ATOM 1469 N N . ILE A 1 189 ? -12.464 -3.200 3.400 1.00 98.06 189 ILE A N 1
ATOM 1470 C CA . ILE A 1 189 ? -12.239 -4.642 3.576 1.00 98.06 189 ILE A CA 1
ATOM 1471 C C . ILE A 1 189 ? -13.551 -5.435 3.441 1.00 98.06 189 ILE A C 1
ATOM 1473 O O . ILE A 1 189 ? -13.584 -6.488 2.805 1.00 98.06 189 ILE A O 1
ATOM 1477 N N . GLN A 1 190 ? -14.644 -4.938 4.015 1.00 97.56 190 GLN A N 1
ATOM 1478 C CA . GLN A 1 190 ? -15.929 -5.633 3.983 1.00 97.56 190 GLN A CA 1
ATOM 1479 C C . GLN A 1 190 ? -16.635 -5.528 2.628 1.00 97.56 190 GLN A C 1
ATOM 1481 O O . GLN A 1 190 ? -17.132 -6.531 2.121 1.00 97.56 190 GLN A O 1
ATOM 1486 N N . GLU A 1 191 ? -16.686 -4.332 2.051 1.00 97.31 191 GLU A N 1
ATOM 1487 C CA . GLU A 1 191 ? -17.486 -4.010 0.867 1.00 97.31 191 GLU A CA 1
ATOM 1488 C C . GLU A 1 191 ? -16.724 -4.329 -0.429 1.00 97.31 191 GLU A C 1
ATOM 1490 O O . GLU A 1 191 ? -17.275 -4.974 -1.319 1.00 97.31 191 GLU A O 1
ATOM 1495 N N . GLU A 1 192 ? -15.437 -3.973 -0.515 1.00 95.44 192 GLU A N 1
ATOM 1496 C CA . GLU A 1 192 ? -14.636 -4.121 -1.744 1.00 95.44 192 GLU A CA 1
ATOM 1497 C C . GLU A 1 192 ? -13.853 -5.436 -1.810 1.00 95.44 192 GLU A C 1
ATOM 1499 O O . GLU A 1 192 ? -13.607 -5.973 -2.901 1.00 95.44 192 GLU A O 1
ATOM 1504 N N . LEU A 1 193 ? -13.436 -5.963 -0.652 1.00 96.56 193 LEU A N 1
ATOM 1505 C CA . LEU A 1 193 ? -12.698 -7.229 -0.574 1.00 96.56 193 LEU A CA 1
ATOM 1506 C C . LEU A 1 193 ? -13.591 -8.420 -0.203 1.00 96.56 193 LEU A C 1
ATOM 1508 O O . LEU A 1 193 ? -13.215 -9.564 -0.458 1.00 96.56 193 LEU A O 1
ATOM 1512 N N . GLY A 1 194 ? -14.789 -8.173 0.337 1.00 97.25 194 GLY A N 1
ATOM 1513 C CA . GLY A 1 194 ? -15.715 -9.225 0.756 1.00 97.25 194 GLY A CA 1
ATOM 1514 C C . GLY A 1 194 ? -15.210 -10.023 1.959 1.00 97.25 194 GLY A C 1
ATOM 1515 O O . GLY A 1 194 ? -15.484 -11.220 2.052 1.00 97.25 194 GLY A O 1
ATOM 1516 N N . THR A 1 195 ? -14.442 -9.389 2.846 1.00 98.12 195 THR A N 1
ATOM 1517 C CA . THR A 1 195 ? -13.764 -10.025 3.984 1.00 98.12 195 THR A CA 1
ATOM 1518 C C . THR A 1 195 ? -14.351 -9.523 5.298 1.00 98.12 195 THR A C 1
ATOM 1520 O O . THR A 1 195 ? -14.563 -8.328 5.481 1.00 98.12 195 THR A O 1
ATOM 1523 N N . THR A 1 196 ? -14.596 -10.420 6.254 1.00 97.94 196 THR A N 1
ATOM 1524 C CA . THR A 1 196 ? -15.144 -10.035 7.564 1.00 97.94 196 THR A CA 1
ATOM 1525 C C . THR A 1 196 ? -14.031 -9.696 8.546 1.00 97.94 196 THR A C 1
ATOM 1527 O O . THR A 1 196 ? -13.229 -10.554 8.916 1.00 97.94 196 THR A O 1
ATOM 1530 N N . VAL A 1 197 ? -13.999 -8.449 9.013 1.00 98.12 197 VAL A N 1
ATOM 1531 C CA . VAL A 1 197 ? -13.047 -8.005 10.037 1.00 98.12 197 VAL A CA 1
ATOM 1532 C C . VAL A 1 197 ? -13.568 -8.385 11.422 1.00 98.12 197 VAL A C 1
ATOM 1534 O O . VAL A 1 197 ? -14.644 -7.952 11.827 1.00 98.12 197 VAL A O 1
ATOM 1537 N N . VAL A 1 198 ? -12.792 -9.178 12.164 1.00 98.00 198 VAL A N 1
ATOM 1538 C CA . VAL A 1 198 ? -13.142 -9.627 13.528 1.00 98.00 198 VAL A CA 1
ATOM 1539 C C . VAL A 1 198 ? -12.308 -8.953 14.609 1.00 98.00 198 VAL A C 1
ATOM 1541 O O . VAL A 1 198 ? -12.725 -8.894 15.765 1.00 98.00 198 VAL A O 1
ATOM 1544 N N . ALA A 1 199 ? -11.141 -8.423 14.244 1.00 98.25 199 ALA A N 1
ATOM 1545 C CA . ALA A 1 199 ? -10.254 -7.748 15.176 1.00 98.25 199 ALA A CA 1
ATOM 1546 C C . ALA A 1 199 ? -9.559 -6.538 14.547 1.00 98.25 199 ALA A C 1
ATOM 1548 O O . ALA A 1 199 ? -9.342 -6.510 13.337 1.00 98.25 199 ALA A O 1
ATOM 1549 N N . TRP A 1 200 ? -9.175 -5.567 15.377 1.00 98.50 200 TRP A N 1
ATOM 1550 C CA . TRP A 1 200 ? -8.388 -4.403 14.979 1.00 98.50 200 TRP A CA 1
ATOM 1551 C C . TRP A 1 200 ? -7.266 -4.099 15.980 1.00 98.50 200 TRP A C 1
ATOM 1553 O O . TRP A 1 200 ? -7.527 -3.900 17.169 1.00 98.50 200 TRP A O 1
ATOM 1563 N N . CYS A 1 201 ? -6.023 -4.043 15.506 1.00 97.62 201 CYS A N 1
ATOM 1564 C CA . CYS A 1 201 ? -4.829 -3.790 16.317 1.00 97.62 201 CYS A CA 1
ATOM 1565 C C . CYS A 1 201 ? -4.210 -2.418 16.004 1.00 97.62 201 CYS A C 1
ATOM 1567 O O . CYS A 1 201 ? -4.015 -2.089 14.836 1.00 97.62 201 CYS A O 1
ATOM 1569 N N . THR A 1 202 ? -3.871 -1.620 17.023 1.00 96.19 202 THR A N 1
ATOM 1570 C CA . THR A 1 202 ? -3.101 -0.367 16.845 1.00 96.19 202 THR A CA 1
ATOM 1571 C C . THR A 1 202 ? -2.085 -0.156 17.968 1.00 96.19 202 THR A C 1
ATOM 1573 O O . THR A 1 202 ? -2.074 -0.906 18.946 1.00 96.19 202 THR A O 1
ATOM 1576 N N . ASP A 1 203 ? -1.226 0.862 17.846 1.00 91.75 203 ASP A N 1
ATOM 1577 C CA . ASP A 1 203 ? -0.246 1.239 18.876 1.00 91.75 203 ASP A CA 1
ATOM 1578 C C . ASP A 1 203 ? -0.873 1.517 20.266 1.00 91.75 203 ASP A C 1
ATOM 1580 O O . ASP A 1 203 ? -2.090 1.617 20.441 1.00 91.75 203 ASP A O 1
ATOM 1584 N N . ALA A 1 204 ? -0.046 1.650 21.301 1.00 90.62 204 ALA A N 1
ATOM 1585 C CA . ALA A 1 204 ? -0.512 1.894 22.670 1.00 90.62 204 ALA A CA 1
ATOM 1586 C C . ALA A 1 204 ? -0.725 3.386 23.009 1.00 90.62 204 ALA A C 1
ATOM 1588 O O . ALA A 1 204 ? -0.894 3.727 24.182 1.00 90.62 204 ALA A O 1
ATOM 1589 N N . SER A 1 205 ? -0.715 4.283 22.013 1.00 91.25 205 SER A N 1
ATOM 1590 C CA . SER A 1 205 ? -0.824 5.727 22.245 1.00 91.25 205 SER A CA 1
ATOM 1591 C C . SER A 1 205 ? -2.174 6.121 22.864 1.00 91.25 205 SER A C 1
ATOM 1593 O O . SER A 1 205 ? -3.170 5.395 22.771 1.00 91.25 205 SER A O 1
ATOM 1595 N N . GLY A 1 206 ? -2.230 7.301 23.495 1.00 92.81 206 GLY A N 1
ATOM 1596 C CA . GLY A 1 206 ? -3.467 7.823 24.090 1.00 92.81 206 GLY A CA 1
ATOM 1597 C C . GLY A 1 206 ? -4.605 7.961 23.071 1.00 92.81 206 GLY A C 1
ATOM 1598 O O . GLY A 1 206 ? -5.739 7.557 23.347 1.00 92.81 206 GLY A O 1
ATOM 1599 N N . GLU A 1 207 ? -4.284 8.444 21.868 1.00 95.12 207 GLU A N 1
ATOM 1600 C CA . GLU A 1 207 ? -5.243 8.579 20.768 1.00 95.12 207 GLU A CA 1
ATOM 1601 C C . GLU A 1 207 ? -5.734 7.211 20.277 1.00 95.12 207 GLU A C 1
ATOM 1603 O O . GLU A 1 207 ? -6.942 7.006 20.145 1.00 95.12 207 GLU A O 1
ATOM 1608 N N . SER A 1 208 ? -4.838 6.234 20.098 1.00 95.62 208 SER A N 1
ATOM 1609 C CA . SER A 1 208 ? -5.213 4.859 19.740 1.00 95.62 208 SER A CA 1
ATOM 1610 C C . SER A 1 208 ? -6.078 4.182 20.795 1.00 95.62 208 SER A C 1
ATOM 1612 O O . SER A 1 208 ? -7.061 3.524 20.455 1.00 95.62 208 SER A O 1
ATOM 1614 N N . ARG A 1 209 ? -5.769 4.364 22.084 1.00 96.00 209 ARG A N 1
ATOM 1615 C CA . ARG A 1 209 ? -6.579 3.820 23.180 1.00 96.00 209 ARG A CA 1
ATOM 1616 C C . ARG A 1 209 ? -8.003 4.375 23.141 1.00 96.00 209 ARG A C 1
ATOM 1618 O O . ARG A 1 209 ? -8.966 3.611 23.241 1.00 96.00 209 ARG A O 1
ATOM 1625 N N . LYS A 1 210 ? -8.152 5.695 22.978 1.00 97.81 210 LYS A N 1
ATOM 1626 C CA . LYS A 1 210 ? -9.470 6.334 22.845 1.00 97.81 210 LYS A CA 1
ATOM 1627 C C . LYS A 1 210 ? -10.180 5.863 21.574 1.00 97.81 210 LYS A C 1
ATOM 1629 O O . LYS A 1 210 ? -11.364 5.546 21.643 1.00 97.81 210 LYS A O 1
ATOM 1634 N N . MET A 1 211 ? -9.465 5.745 20.455 1.00 97.81 211 MET A N 1
ATOM 1635 C CA . MET A 1 211 ? -10.003 5.231 19.195 1.00 97.81 211 MET A CA 1
ATOM 1636 C C . MET A 1 211 ? -10.545 3.806 19.355 1.00 97.81 211 MET A C 1
ATOM 1638 O O . MET A 1 211 ? -11.700 3.575 19.009 1.00 97.81 211 MET A O 1
ATOM 1642 N N . ARG A 1 212 ? -9.789 2.876 19.960 1.00 98.00 212 ARG A N 1
ATOM 1643 C CA . ARG A 1 212 ? -10.242 1.492 20.205 1.00 98.00 212 ARG A CA 1
ATOM 1644 C C . ARG A 1 212 ? -11.529 1.442 21.030 1.00 98.00 212 ARG A C 1
ATOM 1646 O O . ARG A 1 212 ? -12.428 0.669 20.709 1.00 98.00 212 ARG A O 1
ATOM 1653 N N . ARG A 1 213 ? -11.657 2.284 22.065 1.00 98.25 213 ARG A N 1
ATOM 1654 C CA . ARG A 1 213 ? -12.906 2.403 22.842 1.00 98.25 213 ARG A CA 1
ATOM 1655 C C . ARG A 1 213 ? -14.079 2.820 21.950 1.00 98.25 213 ARG A C 1
ATOM 1657 O O . ARG A 1 213 ? -15.096 2.135 21.940 1.00 98.25 213 ARG A O 1
ATOM 1664 N N . LEU A 1 214 ? -13.916 3.904 21.188 1.00 98.50 214 LEU A N 1
ATOM 1665 C CA . LEU A 1 214 ? -14.953 4.419 20.285 1.00 98.50 214 LEU A CA 1
ATOM 1666 C C . LEU A 1 214 ? -15.302 3.423 19.166 1.00 98.50 214 LEU A C 1
ATOM 1668 O O . LEU A 1 214 ? -16.448 3.354 18.727 1.00 98.50 214 LEU A O 1
ATOM 1672 N N . LEU A 1 215 ? -14.329 2.634 18.708 1.00 98.44 215 LEU A N 1
ATOM 1673 C CA . LEU A 1 215 ? -14.540 1.591 17.711 1.00 98.44 215 LEU A CA 1
ATOM 1674 C C . LEU A 1 215 ? -15.456 0.486 18.247 1.00 98.44 215 LEU A C 1
ATOM 1676 O O . LEU A 1 215 ? -16.397 0.114 17.554 1.00 98.44 215 LEU A O 1
ATOM 1680 N N . ARG A 1 216 ? -15.251 0.025 19.489 1.00 98.06 216 ARG A N 1
ATOM 1681 C CA . ARG A 1 216 ? -16.143 -0.961 20.131 1.00 98.06 216 ARG A CA 1
ATOM 1682 C C . ARG A 1 216 ? -17.551 -0.422 20.372 1.00 98.06 216 ARG A C 1
ATOM 1684 O O . ARG A 1 216 ? -18.506 -1.180 20.311 1.00 98.06 216 ARG A O 1
ATOM 1691 N N . GLU A 1 217 ? -17.702 0.877 20.614 1.00 98.06 217 GLU A N 1
ATOM 1692 C CA . GLU A 1 217 ? -19.031 1.501 20.711 1.00 98.06 217 GLU A CA 1
ATOM 1693 C C . GLU A 1 217 ? -19.771 1.474 19.362 1.00 98.06 217 GLU A C 1
ATOM 1695 O O . GLU A 1 217 ? -20.991 1.329 19.330 1.00 98.06 217 GLU A O 1
ATOM 1700 N N . LYS A 1 218 ? -19.044 1.585 18.241 1.00 97.69 218 LYS A N 1
ATOM 1701 C CA . LYS A 1 218 ? -19.616 1.559 16.884 1.00 97.69 218 LYS A CA 1
ATOM 1702 C C . LYS A 1 218 ? -19.789 0.156 16.306 1.00 97.69 218 LYS A C 1
ATOM 1704 O O . LYS A 1 218 ? -20.712 -0.060 15.529 1.00 97.69 218 LYS A O 1
ATOM 1709 N N . ILE A 1 219 ? -18.893 -0.765 16.645 1.00 97.56 219 ILE A N 1
ATOM 1710 C CA . ILE A 1 219 ? -18.857 -2.140 16.141 1.00 97.56 219 ILE A CA 1
ATOM 1711 C C . ILE A 1 219 ? -18.696 -3.073 17.354 1.00 97.56 219 ILE A C 1
ATOM 1713 O O . ILE A 1 219 ? -17.583 -3.500 17.655 1.00 97.56 219 ILE A O 1
ATOM 1717 N N . PRO A 1 220 ? -19.781 -3.384 18.090 1.00 97.12 220 PRO A N 1
ATOM 1718 C CA . PRO A 1 220 ? -19.687 -4.056 19.393 1.00 97.12 220 PRO A CA 1
ATOM 1719 C C . PRO A 1 220 ? -19.049 -5.448 19.384 1.00 97.12 220 PRO A C 1
ATOM 1721 O O . PRO A 1 220 ? -18.531 -5.886 20.407 1.00 97.12 220 PRO A O 1
ATOM 1724 N N . TRP A 1 221 ? -19.070 -6.146 18.247 1.00 96.56 221 TRP A N 1
ATOM 1725 C CA . TRP A 1 221 ? -18.483 -7.482 18.102 1.00 96.56 221 TRP A CA 1
ATOM 1726 C C . TRP A 1 221 ? -16.984 -7.475 17.777 1.00 96.56 221 TRP A C 1
ATOM 1728 O O . TRP A 1 221 ? -16.370 -8.540 17.779 1.00 96.56 221 TRP A O 1
ATOM 1738 N N . ILE A 1 222 ? -16.384 -6.318 17.467 1.00 97.94 222 ILE A N 1
ATOM 1739 C CA . ILE A 1 222 ? -14.974 -6.266 17.071 1.00 97.94 222 ILE A CA 1
ATOM 1740 C C . ILE A 1 222 ? -14.055 -6.388 18.287 1.00 97.94 222 ILE A C 1
ATOM 1742 O O . ILE A 1 222 ? -14.202 -5.688 19.294 1.00 97.94 222 ILE A O 1
ATOM 1746 N N . VAL A 1 223 ? -13.046 -7.247 18.177 1.00 98.00 223 VAL A N 1
ATOM 1747 C CA . VAL A 1 223 ? -11.981 -7.340 19.175 1.00 98.00 223 VAL A CA 1
ATOM 1748 C C . VAL A 1 223 ? -10.955 -6.247 18.900 1.00 98.00 223 VAL A C 1
ATOM 1750 O O . VAL A 1 223 ? -10.390 -6.171 17.817 1.00 98.00 223 VAL A O 1
ATOM 1753 N N . THR A 1 224 ? -10.662 -5.393 19.873 1.00 97.62 224 THR A N 1
ATOM 1754 C CA . THR A 1 224 ? -9.622 -4.365 19.711 1.00 97.62 224 THR A CA 1
ATOM 1755 C C . THR A 1 224 ? -8.401 -4.715 20.542 1.00 97.62 224 THR A C 1
ATOM 1757 O O . THR A 1 224 ? -8.549 -4.967 21.739 1.00 97.62 224 THR A O 1
ATOM 1760 N N . LEU A 1 225 ? -7.219 -4.673 19.939 1.00 95.06 225 LEU A N 1
ATOM 1761 C CA . LEU A 1 225 ? -5.970 -5.100 20.560 1.00 95.06 225 LEU A CA 1
ATOM 1762 C C . LEU A 1 225 ? -4.948 -3.963 20.577 1.00 95.06 225 LEU A C 1
ATOM 1764 O O . LEU A 1 225 ? -4.889 -3.137 19.663 1.00 95.06 225 LEU A O 1
ATOM 1768 N N . ASP A 1 226 ? -4.131 -3.954 21.620 1.00 93.94 226 ASP A N 1
ATOM 1769 C CA . ASP A 1 226 ? -2.936 -3.127 21.693 1.00 93.94 226 ASP A CA 1
ATOM 1770 C C . ASP A 1 226 ? -1.784 -3.875 21.008 1.00 93.94 226 ASP A C 1
ATOM 1772 O O . ASP A 1 226 ? -1.625 -5.086 21.178 1.00 93.94 226 ASP A O 1
ATOM 1776 N N . CYS A 1 227 ? -0.961 -3.161 20.243 1.00 93.06 227 CYS A N 1
ATOM 1777 C CA . CYS A 1 227 ? 0.203 -3.741 19.588 1.00 93.06 227 CYS A CA 1
ATOM 1778 C C . CYS A 1 227 ? 1.219 -4.243 20.624 1.00 93.06 227 CYS A C 1
ATOM 1780 O O . CYS A 1 227 ? 1.763 -3.454 21.396 1.00 93.06 227 CYS A O 1
ATOM 1782 N N . TRP A 1 228 ? 1.526 -5.543 20.597 1.00 89.31 228 TRP A N 1
ATOM 1783 C CA . TRP A 1 228 ? 2.493 -6.157 21.512 1.00 89.31 228 TRP A CA 1
ATOM 1784 C C . TRP A 1 228 ? 3.896 -5.550 21.399 1.00 89.31 228 TRP A C 1
ATOM 1786 O O . TRP A 1 228 ? 4.540 -5.315 22.417 1.00 89.31 228 TRP A O 1
ATOM 1796 N N . ALA A 1 229 ? 4.360 -5.243 20.181 1.00 87.38 229 ALA A N 1
ATOM 1797 C CA . ALA A 1 229 ? 5.687 -4.662 19.970 1.00 87.38 229 ALA A CA 1
ATOM 1798 C C . ALA A 1 229 ? 5.869 -3.362 20.771 1.00 87.38 229 ALA A C 1
ATOM 1800 O O . ALA A 1 229 ? 6.878 -3.199 21.450 1.00 87.38 229 ALA A O 1
ATOM 1801 N N . HIS A 1 230 ? 4.838 -2.513 20.786 1.00 81.62 230 HIS A N 1
ATOM 1802 C CA . HIS A 1 230 ? 4.825 -1.267 21.551 1.00 81.62 230 HIS A CA 1
ATOM 1803 C C . HIS A 1 230 ? 4.746 -1.481 23.070 1.00 81.62 230 HIS A C 1
ATOM 1805 O O . HIS A 1 230 ? 5.197 -0.625 23.822 1.00 81.62 230 HIS A O 1
ATOM 1811 N N . GLN A 1 231 ? 4.192 -2.605 23.537 1.00 80.19 231 GLN A N 1
ATOM 1812 C CA . GLN A 1 231 ? 4.149 -2.931 24.968 1.00 80.19 231 GLN A CA 1
ATOM 1813 C C . GLN A 1 231 ? 5.515 -3.389 25.488 1.00 80.19 231 GLN A C 1
ATOM 1815 O O . GLN A 1 231 ? 5.876 -3.092 26.622 1.00 80.19 231 GLN A O 1
ATOM 1820 N N . VAL A 1 232 ? 6.288 -4.100 24.660 1.00 79.88 232 VAL A N 1
ATOM 1821 C CA . VAL A 1 232 ? 7.613 -4.606 25.050 1.00 79.88 232 VAL A CA 1
ATOM 1822 C C . VAL A 1 232 ? 8.693 -3.533 24.912 1.00 79.88 232 VAL A C 1
ATOM 1824 O O . VAL A 1 232 ? 9.591 -3.465 25.748 1.00 79.88 232 VAL A O 1
ATOM 1827 N N . SER A 1 233 ? 8.606 -2.671 23.896 1.00 65.25 233 SER A N 1
ATOM 1828 C CA . SER A 1 233 ? 9.590 -1.605 23.672 1.00 65.25 233 SER A CA 1
ATOM 1829 C C . SER A 1 233 ? 9.439 -0.412 24.619 1.00 65.25 233 SER A C 1
ATOM 1831 O O . SER A 1 233 ? 10.384 0.350 24.772 1.00 65.25 233 SER A O 1
ATOM 1833 N N . ALA A 1 234 ? 8.288 -0.245 25.282 1.00 57.06 234 ALA A N 1
ATOM 1834 C CA . ALA A 1 234 ? 8.042 0.865 26.210 1.00 57.06 234 ALA A CA 1
ATOM 1835 C C . ALA A 1 234 ? 8.861 0.802 27.520 1.00 57.06 234 ALA A C 1
ATOM 1837 O O . ALA A 1 234 ? 8.831 1.754 28.291 1.00 57.06 234 ALA A O 1
ATOM 1838 N N . ASN A 1 235 ? 9.580 -0.300 27.770 1.00 47.09 235 ASN A N 1
ATOM 1839 C CA . ASN A 1 235 ? 10.424 -0.502 28.955 1.00 47.09 235 ASN A CA 1
ATOM 1840 C C . ASN A 1 235 ? 11.936 -0.478 28.638 1.00 47.09 235 ASN A C 1
ATOM 1842 O O . ASN A 1 235 ? 12.720 -1.008 29.423 1.00 47.09 235 ASN A O 1
ATOM 1846 N N . GLN A 1 236 ? 12.348 0.044 27.477 1.00 39.16 236 GLN A N 1
ATOM 1847 C CA . GLN A 1 236 ? 13.761 0.078 27.058 1.00 39.16 236 GLN A CA 1
ATOM 1848 C C . GLN A 1 236 ? 14.376 1.486 26.996 1.00 39.16 236 GLN A C 1
ATOM 1850 O O . GLN A 1 236 ? 15.498 1.615 26.509 1.00 39.16 236 GLN A O 1
ATOM 1855 N N . ASP A 1 237 ? 13.683 2.496 27.528 1.00 39.84 237 ASP A N 1
ATOM 1856 C CA . ASP A 1 237 ? 14.223 3.848 27.730 1.00 39.84 237 ASP A CA 1
ATOM 1857 C C . ASP A 1 237 ? 14.699 4.053 29.178 1.00 39.84 237 ASP A C 1
ATOM 1859 O O . ASP A 1 237 ? 13.940 3.696 30.113 1.00 39.84 237 ASP A O 1
#

Organism: NCBI:txid1052685

Secondary structure (DSSP, 8-state):
---PPPP--------PPPPS---TTHHHHHHHHTT-------------S--------PPPHHHHHHHHHHHHHHHHHTT--GGGGG-HHHHHHHHHHSTTPPPPPHHHIIIIIHHHHHHHHHHHHHHHHTT-EEEEEEEEEE-TT--EEEEEEEEETTEEEEEEEEE-TTS---HHHHHHHHHHHHHIIIIIS--EEEEEEE-SSHHHHHHHHHHHHHSTT-EEEE-HHHHHHTT--

Sequence (237 aa):
MAASVPHSSLEVSSYASPPATLTHSEAAEYAVYSNRSRKRPRSESFSSPRDTDLPQPSWPNGIQEEFAADLCRLFIACNIAWWAVEHPFFRYFFSKWLPGAILPGRMTLGGRILEAEAGKVINDMRCRVKGRFASGQCDGWKSIAKNSIVASVVNVECIPWLLNVFDISAAVKNAEKLLAIVIGEIKYIQEELGTTVVAWCTDASGESRKMRRLLREKIPWIVTLDCWAHQVSANQD

pLDDT: mean 81.73, std 24.13, range [30.42, 98.5]

Radius of gyration: 26.45 Å; chains: 1; bounding box: 75×60×70 Å

Foldseek 3Di:
DDDDDDDDDDDDDDDDDDDDDDDPVVVVVVVVVVPPDDDDPDDDDDDDPDDDPDPFAADDPVVLLVVLLVVLVVCVVVVPQLQLLVDPVNVVVCCVPPTNHDGDHSCCSVPVSVVVNVVVVVVVQLVVAAPFEWAKEKEWDADPVRFIKIWIWIATPNDIDTDDIDGCRVPDDALVVVLVVVVVVCCCCCPVSNHHYQEYEYAPDPRLVVNQVVVCVVVVRHHYYHDPVNVVVVPVD

=== Feature glossary ===
The record interleaves many kinds of information about one protein. Here is each kind framed as the question it answers.

Q: What does the local fold look like, residue by residue?
A: The Foldseek 3Di string encodes local tertiary geometry as a 20-letter alphabet — one character per residue — derived from the relative positions of nearby Cα atoms. Unlike the amino-acid sequence, 3Di is a direct function of the 3D structure, so two proteins with the same fold have similar 3Di strings even at low sequence identity.

Q: Which residues are in helices, strands, or loops?
A: The SS8 string is DSSP's per-residue secondary-structure call. α-helix (H) means an i→i+4 H-bond ladder; β-strand (E) means the residue participates in a β-sheet; 3₁₀ (G) and π (I) are tighter and wider helices; T/S are turns/bends; '-' is loop.

Q: How big and how compact is the whole molecule?
A: Radius of gyration (Rg) is the root-mean-square distance of Cα atoms from their centroid — a single number for overall size and compactness. A globular domain of N residues has Rg ≈ 2.2·N^0.38 Å; an extended or disordered chain has a much larger Rg. The Cα contact count is the number of residue pairs whose Cα atoms are within 8 Å and are more than four positions apart in sequence — a standard proxy for tertiary packing density. The bounding box is the smallest axis-aligned box enclosing all Cα atoms.

Q: Where is each backbone atom in 3D?
A: Structure coordinates are given as an mmCIF _atom_site loop: one row per atom with element, residue name, chain id, sequence number, and x/y/z position in Å. Only the four main-chain atoms per residue are included here; side chains are omitted to keep the record compact.

Q: What is the amino-acid chain?
A: Primary structure: the covalent order of the twenty standard amino acids along the backbone. Two proteins with the same sequence will (almost always) fold to the same structure; two with 30% identity often share a fold but not the details.

Q: What if only a Cα trace is available?
A: Three-state secondary structure (P-SEA) collapses the eight DSSP classes into helix (a), strand (b), and coil (c). P-SEA assigns these from Cα geometry alone — distances and angles — without requiring backbone oxygens, so it works on any Cα trace.

Q: What family and function is it annotated with?
A: Database cross-references. InterPro integrates a dozen domain/family signature databases into unified entries with residue-range hits. GO terms attach function/process/location labels with evidence codes. CATH codes position the fold in a four-level structural taxonomy. Organism is the NCBI-taxonomy species name.

Q: How confident is the AlphaFold model at each residue?
A: pLDDT is the predicted lDDT-Cα score: AlphaFold's confidence that the local environment of each residue (all inter-atomic distances within 15 Å) is correctly placed. It is a per-residue number between 0 and 100, with higher meaning more reliable.

Q: How mobile is each atom in the crystal?
A: B-factor (Debye–Waller factor) reflects atomic displacement in the crystal lattice. It is an experimental observable (units Å²), not a prediction; low values mean the atom is pinned down, high values mean it moves or is heterogeneous across the crystal.

Q: Which residues are buried vs exposed?
A: SASA measures how much of the protein is reachable by solvent. It is computed by rolling a water-sized probe over the atomic surface and summing the exposed area (Å²). Per-residue SASA distinguishes core (buried, low SASA) from surface (exposed, high SASA) residues; total SASA is a whole-molecule size measure.

Q: What do the diagnostic plots show?
A: Plot images: a contact map (which residues are close in 3D, as an N×N binary image), a Ramachandran scatter (backbone torsion angles, revealing secondary-structure composition at a glance), and — for AlphaFold structures — a PAE heatmap (pairwise prediction confidence).

Q: What known structures does this most resemble?
A: The Foldseek neighbor list gives the closest experimentally determined structures in the PDB, ranked by structural alignment. TM-score near 1 means near-identical fold; near 0.3 means only rough topology match. This is how one finds what a novel AlphaFold prediction most resembles in the solved-structure universe.

Q: Are the domains correctly placed relative to each other?
A: Predicted aligned error is AlphaFold's pairwise confidence. Unlike pLDDT (per-residue), PAE is per-residue-pair and captures whether two parts of the structure are correctly placed relative to each other. Units are ångströms of expected positional error.

Q: What do the rendered images show?
A: Structure images are PyMOL renders from six orthogonal camera directions. Cartoon representation draws helices as coils and strands as arrows; sticks shows the backbone as bonds; surface shows the solvent-excluded envelope. Rainbow coloring maps sequence position to hue (blue→red, N→C); chain coloring assigns a distinct color per polypeptide.

Q: What are the backbone torsion angles?
A: φ (phi) and ψ (psi) are the two rotatable backbone dihedrals per residue: φ is the C(i-1)–N–Cα–C torsion, ψ is the N–Cα–C–N(i+1) torsion, both in degrees on (−180°, 180°]. α-helical residues cluster near (−60°, −45°); β-strand residues near (−120°, +130°). A Ramachandran plot is simply a scatter of (φ, ψ) for every residue.